Protein AF-A0A2G8JXD6-F1 (afdb_monomer)

Structure (mmCIF, N/CA/C/O backbone):
data_AF-A0A2G8JXD6-F1
#
_entry.id   AF-A0A2G8JXD6-F1
#
loop_
_atom_site.group_PDB
_atom_site.id
_atom_site.type_symbol
_atom_site.label_atom_id
_atom_site.label_alt_id
_atom_site.label_comp_id
_atom_site.label_asym_id
_atom_site.label_entity_id
_atom_site.label_seq_id
_atom_site.pdbx_PDB_ins_code
_atom_site.Cartn_x
_atom_site.Cartn_y
_atom_site.Cartn_z
_atom_site.occupancy
_atom_site.B_iso_or_equiv
_atom_site.auth_seq_id
_atom_site.auth_comp_id
_atom_site.auth_asym_id
_atom_site.aut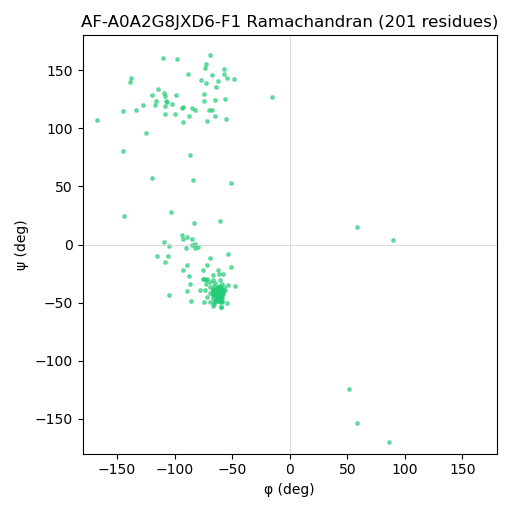h_atom_id
_atom_site.pdbx_PDB_model_num
ATOM 1 N N . MET A 1 1 ? -9.170 43.346 86.498 1.00 44.03 1 MET A N 1
ATOM 2 C CA . MET A 1 1 ? -8.707 42.346 85.508 1.00 44.03 1 MET A CA 1
ATOM 3 C C . MET A 1 1 ? -8.943 40.995 86.162 1.00 44.03 1 MET A C 1
ATOM 5 O O . MET A 1 1 ? -8.363 40.787 87.208 1.00 44.03 1 MET A O 1
ATOM 9 N N . THR A 1 2 ? -9.926 40.179 85.790 1.00 51.56 2 THR A N 1
ATOM 10 C CA . THR A 1 2 ? -9.889 39.286 84.623 1.00 51.56 2 THR A CA 1
ATOM 11 C C . THR A 1 2 ? -11.308 38.743 84.355 1.00 51.56 2 THR A C 1
ATOM 13 O O . THR A 1 2 ? -11.818 37.923 85.107 1.00 51.56 2 THR A O 1
ATOM 16 N N . VAL A 1 3 ? -11.977 39.210 83.296 1.00 47.59 3 VAL A N 1
ATOM 17 C CA . VAL A 1 3 ? -13.281 38.659 82.845 1.00 47.59 3 VAL A CA 1
ATOM 18 C C . VAL A 1 3 ? -13.134 37.891 81.516 1.00 47.59 3 VAL A C 1
ATOM 20 O O . VAL A 1 3 ? -14.098 37.334 81.010 1.00 47.59 3 VAL A O 1
ATOM 23 N N . ASN A 1 4 ? -11.917 37.769 80.972 1.00 54.06 4 ASN A N 1
ATOM 24 C CA . ASN A 1 4 ? -11.715 37.280 79.601 1.00 54.06 4 ASN A CA 1
ATOM 25 C C . ASN A 1 4 ? -11.481 35.759 79.455 1.00 54.06 4 ASN A C 1
ATOM 27 O O . ASN A 1 4 ? -11.784 35.215 78.399 1.00 54.06 4 ASN A O 1
ATOM 31 N N . ASP A 1 5 ? -11.033 35.033 80.488 1.00 57.31 5 ASP A N 1
ATOM 32 C CA . ASP A 1 5 ? -10.554 33.645 80.298 1.00 57.31 5 ASP A CA 1
ATOM 33 C C . ASP A 1 5 ? -11.655 32.601 80.015 1.00 57.31 5 ASP A C 1
ATOM 35 O O . ASP A 1 5 ? -11.445 31.647 79.263 1.00 57.31 5 ASP A O 1
ATOM 39 N N . SER A 1 6 ? -12.852 32.753 80.595 1.00 57.09 6 SER A N 1
ATOM 40 C CA . SER A 1 6 ? -13.935 31.757 80.459 1.00 57.09 6 SER A CA 1
ATOM 41 C C . SER A 1 6 ? -14.656 31.852 79.108 1.00 57.09 6 SER A C 1
ATOM 43 O O . SER A 1 6 ? -14.970 30.839 78.473 1.00 57.09 6 SER A O 1
ATOM 45 N N . THR A 1 7 ? -14.869 33.076 78.623 1.00 58.88 7 THR A N 1
ATOM 46 C CA . THR A 1 7 ? -15.432 33.339 77.295 1.00 58.88 7 THR A CA 1
ATOM 47 C C . THR A 1 7 ? -14.478 32.891 76.192 1.00 58.88 7 THR A C 1
ATOM 49 O O . THR A 1 7 ? -14.923 32.238 75.245 1.00 58.88 7 THR A O 1
ATOM 52 N N . ASP A 1 8 ? -13.173 33.127 76.346 1.00 59.56 8 ASP A N 1
ATOM 53 C CA . ASP A 1 8 ? -12.163 32.735 75.356 1.00 59.56 8 ASP A CA 1
ATOM 54 C C . ASP A 1 8 ? -12.061 31.209 75.204 1.00 59.56 8 ASP A C 1
ATOM 56 O O . ASP A 1 8 ? -12.001 30.693 74.083 1.00 59.56 8 ASP A O 1
ATOM 60 N N . LEU A 1 9 ? -12.162 30.448 76.300 1.00 61.69 9 LEU A N 1
ATOM 61 C CA . LEU A 1 9 ? -12.221 28.979 76.269 1.00 61.69 9 LEU A CA 1
ATOM 62 C C . LEU A 1 9 ? -13.469 28.441 75.546 1.00 61.69 9 LEU A C 1
ATOM 64 O O . LEU A 1 9 ? -13.391 27.444 74.815 1.00 61.69 9 LEU A O 1
ATOM 68 N N . TYR A 1 10 ? -14.620 29.096 75.719 1.00 62.09 10 TYR A N 1
ATOM 69 C CA . TYR A 1 10 ? -15.872 28.709 75.067 1.00 62.09 10 TYR A CA 1
ATOM 70 C C . TYR A 1 10 ? -15.852 29.014 73.560 1.00 62.09 10 TYR A C 1
ATOM 72 O O . TYR A 1 10 ? -16.175 28.142 72.743 1.00 62.09 10 TYR A O 1
ATOM 80 N N . PHE A 1 11 ? -15.376 30.203 73.170 1.00 59.00 11 PHE A N 1
ATOM 81 C CA . PHE A 1 11 ? -15.181 30.572 71.765 1.00 59.00 11 PHE A CA 1
ATOM 82 C C . PHE A 1 11 ? -14.176 29.652 71.063 1.00 59.00 11 PHE A C 1
ATOM 84 O O . PHE A 1 11 ? -14.408 29.245 69.919 1.00 59.00 11 PHE A O 1
ATOM 91 N N . ASN A 1 12 ? -13.107 29.240 71.749 1.00 69.56 12 ASN A N 1
ATOM 92 C CA . ASN A 1 12 ? -12.109 28.325 71.197 1.00 69.56 12 ASN A CA 1
ATOM 93 C C . ASN A 1 12 ? -12.692 26.915 70.958 1.00 69.56 12 ASN A C 1
ATOM 95 O O . ASN A 1 12 ? -12.493 26.328 69.893 1.00 69.56 12 ASN A O 1
ATOM 99 N N . ARG A 1 13 ? -13.525 26.395 71.875 1.00 68.12 13 ARG A N 1
ATOM 100 C CA . ARG A 1 13 ? -14.234 25.111 71.683 1.00 68.12 13 ARG A CA 1
ATOM 101 C C . ARG A 1 13 ? -15.228 25.139 70.522 1.00 68.12 13 ARG A C 1
ATOM 103 O O . ARG A 1 13 ? -15.253 24.193 69.732 1.00 68.12 13 ARG A O 1
ATOM 110 N N . ILE A 1 14 ? -16.017 26.205 70.383 1.00 67.25 14 ILE A N 1
ATOM 111 C CA . ILE A 1 14 ? -16.955 26.359 69.256 1.00 67.25 14 ILE A CA 1
ATOM 112 C C . ILE A 1 14 ? -16.189 26.452 67.932 1.00 67.25 14 ILE A C 1
ATOM 114 O O . ILE A 1 14 ? -16.568 25.811 66.947 1.00 67.25 14 ILE A O 1
ATOM 118 N N . SER A 1 15 ? -15.080 27.191 67.918 1.00 67.88 15 SER A N 1
ATOM 119 C CA . SER A 1 15 ? -14.213 27.339 66.745 1.00 67.88 15 SER A CA 1
ATOM 120 C C . SER A 1 15 ? -13.581 26.004 66.333 1.00 67.88 15 SER A C 1
ATOM 122 O O . SER A 1 15 ? -13.638 25.632 65.161 1.00 67.88 15 SER A O 1
ATOM 124 N N . GLN A 1 16 ? -13.083 25.216 67.293 1.00 71.62 16 GLN A N 1
ATOM 125 C CA . GLN A 1 16 ? -12.566 23.858 67.070 1.00 71.62 16 GLN A CA 1
ATOM 126 C C . GLN A 1 16 ? -13.637 22.900 66.524 1.00 71.62 16 GLN A C 1
ATOM 128 O O . GLN A 1 16 ? -13.363 22.119 65.607 1.00 71.62 16 GLN A O 1
ATOM 133 N N . PHE A 1 17 ? -14.868 22.962 67.043 1.00 66.12 17 PHE A N 1
ATOM 134 C CA . PHE A 1 17 ? -15.985 22.158 66.536 1.00 66.12 17 PHE A CA 1
ATOM 135 C C . PHE A 1 17 ? -16.339 22.515 65.086 1.00 66.12 17 PHE A C 1
ATOM 137 O O . PHE A 1 17 ? -16.509 21.615 64.258 1.00 66.12 17 PHE A O 1
ATOM 144 N N . ARG A 1 18 ? -16.381 23.812 64.751 1.00 71.50 18 ARG A N 1
ATOM 145 C CA . ARG A 1 18 ? -16.626 24.293 63.381 1.00 71.50 18 ARG A CA 1
ATOM 146 C C . ARG A 1 18 ? -15.507 23.886 62.416 1.00 71.50 18 ARG A C 1
ATOM 148 O O . ARG A 1 18 ? -15.804 23.371 61.339 1.00 71.50 18 ARG A O 1
ATOM 155 N N . LEU A 1 19 ? -14.240 24.011 62.823 1.00 72.88 19 LEU A N 1
ATOM 156 C CA . LEU A 1 19 ? -13.072 23.568 62.046 1.00 72.88 19 LEU A CA 1
ATOM 157 C C . LEU A 1 19 ? -13.106 22.061 61.756 1.00 72.88 19 LEU A C 1
ATOM 159 O O . LEU A 1 19 ? -12.913 21.642 60.615 1.00 72.88 19 LEU A O 1
ATOM 163 N N . ARG A 1 20 ? -13.426 21.231 62.758 1.00 78.25 20 ARG A N 1
ATOM 164 C CA . ARG A 1 20 ? -13.582 19.776 62.571 1.00 78.25 20 ARG A CA 1
ATOM 165 C C . ARG A 1 20 ? -14.734 19.432 61.623 1.00 78.25 20 ARG A C 1
ATOM 167 O O . ARG A 1 20 ? -14.598 18.508 60.820 1.00 78.25 20 ARG A O 1
ATOM 174 N N . GLY A 1 21 ? -15.846 20.166 61.696 1.00 75.00 21 GLY A N 1
ATOM 175 C CA . GLY A 1 21 ? -16.962 20.040 60.755 1.00 75.00 21 GLY A CA 1
ATOM 176 C C . GLY A 1 21 ? -16.546 20.362 59.317 1.00 75.00 21 GLY A C 1
ATOM 177 O O . GLY A 1 21 ? -16.813 19.575 58.407 1.00 75.00 21 GLY A O 1
ATOM 178 N N . TYR A 1 22 ? -15.809 21.460 59.129 1.00 71.75 22 TYR A N 1
ATOM 179 C CA . TYR A 1 22 ? -15.293 21.888 57.828 1.00 71.75 22 TYR A CA 1
ATOM 180 C C . TYR A 1 22 ? -14.319 20.865 57.220 1.00 71.75 22 TYR A C 1
ATOM 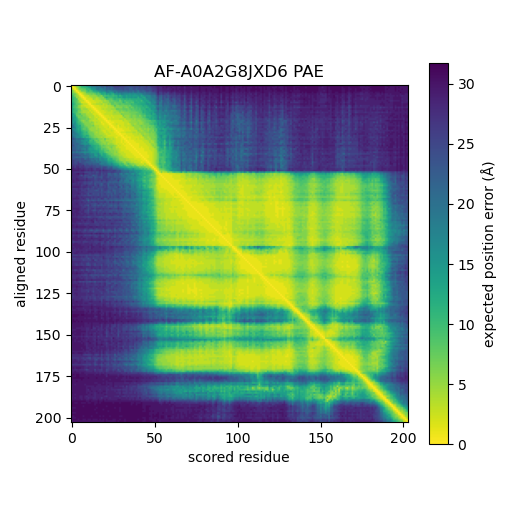182 O O . TYR A 1 22 ? -14.470 20.482 56.062 1.00 71.75 22 TYR A O 1
ATOM 190 N N . ILE A 1 23 ? -13.383 20.325 58.010 1.00 77.31 23 ILE A N 1
ATOM 191 C CA . ILE A 1 23 ? -12.424 19.297 57.559 1.00 77.31 23 ILE A CA 1
ATOM 192 C C . ILE A 1 23 ? -13.132 18.002 57.125 1.00 77.31 23 ILE A C 1
ATOM 194 O O . ILE A 1 23 ? -12.781 17.397 56.111 1.00 77.31 23 ILE A O 1
ATOM 198 N N . LYS A 1 24 ? -14.158 17.561 57.863 1.00 80.38 24 LYS A N 1
ATOM 199 C CA . LYS A 1 24 ? -14.939 16.372 57.480 1.00 80.38 24 LYS A CA 1
ATOM 200 C C . LYS A 1 24 ? -15.716 16.600 56.182 1.00 80.38 24 LYS A C 1
ATOM 202 O O . LYS A 1 24 ? -15.785 15.699 55.342 1.00 80.38 24 LYS A O 1
ATOM 207 N N . ALA A 1 25 ? -16.273 17.797 56.000 1.00 72.19 25 ALA A N 1
ATOM 208 C CA . ALA A 1 25 ? -16.972 18.168 54.776 1.00 72.19 25 ALA A CA 1
ATOM 209 C C . ALA A 1 25 ? -16.019 18.168 53.570 1.00 72.19 25 ALA A C 1
ATOM 211 O O . ALA A 1 25 ? -16.307 17.508 52.571 1.00 72.19 25 ALA A O 1
ATOM 212 N N . THR A 1 26 ? -14.846 18.802 53.672 1.00 73.00 26 THR A N 1
ATOM 213 C CA . THR A 1 26 ? -13.862 18.845 52.575 1.00 73.00 26 THR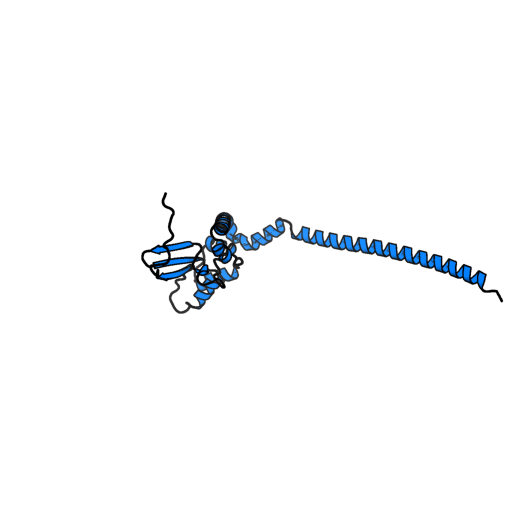 A CA 1
ATOM 214 C C . THR A 1 26 ? -13.338 17.455 52.205 1.00 73.00 26 THR A C 1
ATOM 216 O O . THR A 1 26 ? -13.231 17.138 51.020 1.00 73.00 26 THR A O 1
ATOM 219 N N . GLN A 1 27 ? -13.107 16.567 53.179 1.00 79.38 27 GLN A N 1
ATOM 220 C CA . GLN A 1 27 ? -12.753 15.168 52.905 1.00 79.38 27 GLN A CA 1
ATOM 221 C C . GLN A 1 27 ? -13.866 14.405 52.172 1.00 79.38 27 GLN A C 1
ATOM 223 O O . GLN A 1 27 ? -13.578 13.615 51.267 1.00 79.38 27 GLN A O 1
ATOM 228 N N . LYS A 1 28 ? -15.137 14.634 52.530 1.00 84.12 28 LYS A N 1
ATOM 229 C CA . LYS A 1 28 ? -16.290 14.032 51.844 1.00 84.12 28 LYS A CA 1
ATOM 230 C C . LYS A 1 28 ? -16.373 14.512 50.393 1.00 84.12 28 LYS A C 1
ATOM 232 O O . LYS A 1 28 ? -16.467 13.676 49.496 1.00 84.12 28 LYS A O 1
ATOM 237 N N . TYR A 1 29 ? -16.262 15.821 50.157 1.00 72.88 29 TYR A N 1
ATOM 238 C CA . TYR A 1 29 ? -16.264 16.395 48.807 1.00 72.88 29 TYR A CA 1
ATOM 239 C C . TYR A 1 29 ? -15.080 15.901 47.966 1.00 72.88 29 TYR A C 1
ATOM 241 O O . TYR A 1 29 ? -15.273 15.533 46.810 1.00 72.88 29 TYR A O 1
ATOM 249 N N . ARG A 1 30 ? -13.884 15.759 48.554 1.00 79.06 30 ARG A N 1
ATOM 250 C CA . ARG A 1 30 ? -12.716 15.173 47.873 1.00 79.06 30 ARG A CA 1
ATOM 251 C C . ARG A 1 30 ? -12.962 13.724 47.443 1.00 79.06 30 ARG A C 1
ATOM 253 O O . ARG A 1 30 ? -12.655 13.365 46.312 1.00 79.06 30 ARG A O 1
ATOM 260 N N . LYS A 1 31 ? -13.555 12.890 48.307 1.00 83.50 31 LYS A N 1
ATOM 261 C CA . LYS A 1 31 ? -13.907 11.496 47.966 1.00 83.50 31 LYS A CA 1
ATOM 262 C C . LYS A 1 31 ? -14.948 11.415 46.847 1.00 83.50 31 LYS A C 1
ATOM 264 O O . LYS A 1 31 ? -14.858 10.527 46.004 1.00 83.50 31 LYS A O 1
ATOM 269 N N . ILE A 1 32 ? -15.920 12.326 46.836 1.00 84.06 32 ILE A N 1
ATOM 270 C CA . ILE A 1 32 ? -16.923 12.422 45.766 1.00 84.06 32 ILE A CA 1
ATOM 271 C C . ILE A 1 32 ? -16.254 12.838 44.451 1.00 84.06 32 ILE A C 1
ATOM 273 O O . ILE A 1 32 ? -16.465 12.173 43.443 1.00 84.06 32 ILE A O 1
ATOM 277 N N . GLY A 1 33 ? -15.378 13.847 44.473 1.00 78.50 33 GLY A N 1
ATOM 278 C CA . GLY A 1 33 ? -14.621 14.283 43.296 1.00 78.50 33 GLY A CA 1
ATOM 279 C C . GLY A 1 33 ? -13.774 13.166 42.678 1.00 78.50 33 GLY A C 1
ATOM 280 O O . GLY A 1 33 ? -13.802 12.975 41.467 1.00 78.50 33 GLY A O 1
ATOM 281 N N . VAL A 1 34 ? -13.102 12.353 43.502 1.00 84.56 34 VAL A N 1
ATOM 282 C CA . VAL A 1 34 ? -12.338 11.182 43.025 1.00 84.56 34 VAL A CA 1
ATOM 283 C C . VAL A 1 34 ? -13.249 10.124 42.388 1.00 84.56 34 VAL A C 1
ATOM 285 O O . VAL A 1 34 ? -12.889 9.542 41.366 1.00 84.56 34 VAL A O 1
ATOM 288 N N . LYS A 1 35 ? -14.440 9.879 42.951 1.00 85.75 35 LYS A N 1
ATOM 289 C CA . LYS A 1 35 ? -15.417 8.947 42.359 1.00 85.75 35 LYS A CA 1
ATOM 290 C C . LYS A 1 35 ? -15.940 9.448 41.014 1.00 85.75 35 LYS A C 1
ATOM 292 O O . LYS A 1 35 ? -16.017 8.656 40.083 1.00 85.75 35 LYS A O 1
ATOM 297 N N . ILE A 1 36 ? -16.255 10.739 40.909 1.00 84.38 36 ILE A N 1
ATOM 298 C CA . ILE A 1 36 ? -16.711 11.363 39.659 1.00 84.38 36 ILE A CA 1
ATOM 299 C C . ILE A 1 36 ? -15.619 11.254 38.589 1.00 84.38 36 ILE A C 1
ATOM 301 O O . ILE A 1 36 ? -15.887 10.747 37.506 1.00 84.38 36 ILE A O 1
ATOM 305 N N . ALA A 1 37 ? -14.374 11.611 38.920 1.00 82.44 37 ALA A N 1
ATOM 306 C CA . ALA A 1 37 ? -13.246 11.494 37.997 1.00 82.44 37 ALA A CA 1
ATOM 307 C C . ALA A 1 37 ? -13.038 10.050 37.507 1.00 82.44 37 ALA A C 1
ATOM 309 O O . ALA A 1 37 ? -12.815 9.825 36.319 1.00 82.44 37 ALA A O 1
ATOM 310 N N . LYS A 1 38 ? -13.173 9.061 38.401 1.00 86.75 38 LYS A N 1
ATOM 311 C CA . LYS A 1 38 ? -13.098 7.641 38.033 1.00 86.75 38 LYS A CA 1
ATOM 312 C C . LYS A 1 38 ? -14.206 7.241 37.055 1.00 86.75 38 LYS A C 1
ATOM 314 O O . LYS A 1 38 ? -13.910 6.624 36.039 1.00 86.75 38 LYS A O 1
ATOM 319 N N . VAL A 1 39 ? -15.447 7.649 37.317 1.00 88.00 39 VAL A N 1
ATOM 320 C CA . VAL A 1 39 ? -16.581 7.403 36.410 1.00 88.00 39 VAL A CA 1
ATOM 321 C C . VAL A 1 39 ? -16.356 8.067 35.048 1.00 88.00 39 VAL A C 1
ATOM 323 O O . VAL A 1 39 ? -16.626 7.445 34.026 1.00 88.00 39 VAL A O 1
ATOM 326 N N . GLN A 1 40 ? -15.803 9.283 35.004 1.00 81.25 40 GLN A N 1
ATOM 327 C CA . GLN A 1 40 ? -15.448 9.957 33.750 1.00 81.25 40 GLN A CA 1
ATOM 328 C C . GLN A 1 40 ? -14.447 9.136 32.922 1.00 81.25 40 GLN A C 1
ATOM 330 O O . GLN A 1 40 ? -14.642 8.950 31.722 1.00 81.25 40 GLN A O 1
ATOM 335 N N . VAL A 1 41 ? -13.394 8.621 33.566 1.00 84.06 41 VAL A N 1
ATOM 336 C CA . VAL A 1 41 ? -12.374 7.780 32.919 1.00 84.06 41 VAL A CA 1
ATOM 337 C C . VAL A 1 41 ? -12.974 6.462 32.428 1.00 84.06 41 VAL A C 1
ATOM 339 O O . VAL A 1 41 ? -12.686 6.038 31.310 1.00 84.06 41 VAL A O 1
ATOM 342 N N . ASP A 1 42 ? -13.840 5.831 33.219 1.00 81.19 42 ASP A N 1
ATOM 343 C CA . ASP A 1 42 ? -14.504 4.583 32.833 1.00 81.19 42 ASP A CA 1
ATOM 344 C C . ASP A 1 42 ? -15.467 4.799 31.649 1.00 81.19 42 ASP A C 1
ATOM 346 O O . ASP A 1 42 ? -15.486 3.992 30.722 1.00 81.19 42 ASP A O 1
ATOM 350 N N . ILE A 1 43 ? -16.194 5.924 31.605 1.00 78.88 43 ILE A N 1
ATOM 351 C CA . ILE A 1 43 ? -17.038 6.311 30.460 1.00 78.88 43 ILE A CA 1
ATOM 352 C C . ILE A 1 43 ? -16.199 6.512 29.191 1.00 78.88 43 ILE A C 1
ATOM 354 O O . ILE A 1 43 ? -16.602 6.060 28.119 1.00 78.88 43 ILE A O 1
ATOM 358 N N . LEU A 1 44 ? -15.037 7.165 29.289 1.00 77.06 44 LEU A N 1
ATOM 359 C CA . LEU A 1 44 ? -14.134 7.359 28.147 1.00 77.06 44 LEU A CA 1
ATOM 360 C C . LEU A 1 44 ? -13.592 6.022 27.624 1.00 77.06 44 LEU A C 1
ATOM 362 O O . LEU A 1 44 ? -13.654 5.765 26.424 1.00 77.06 44 LEU A O 1
ATOM 366 N N . ARG A 1 45 ? -13.177 5.122 28.523 1.00 72.75 45 ARG A N 1
ATOM 367 C CA . ARG A 1 45 ? -12.730 3.764 28.165 1.00 72.75 45 ARG A CA 1
ATOM 368 C C . ARG A 1 45 ? -13.835 2.926 27.527 1.00 72.75 45 ARG A C 1
ATOM 370 O O . ARG A 1 45 ? -13.574 2.136 26.623 1.00 72.75 45 ARG A O 1
ATOM 377 N N . LEU A 1 46 ? -15.076 3.071 27.993 1.00 68.81 46 LEU A N 1
ATOM 378 C CA . LEU A 1 46 ? -16.232 2.398 27.397 1.00 68.81 46 LEU A CA 1
ATOM 379 C C . LEU A 1 46 ? -16.560 2.962 26.010 1.00 68.81 46 LEU A C 1
ATOM 381 O O . LEU A 1 46 ? -16.895 2.186 25.117 1.00 68.81 46 LEU A O 1
ATOM 385 N N . LYS A 1 47 ? -16.401 4.275 25.798 1.00 64.44 47 LYS A N 1
ATOM 386 C CA . LYS A 1 47 ? -16.517 4.893 24.469 1.00 64.44 47 LYS A CA 1
ATOM 387 C C . LYS A 1 47 ? -15.456 4.363 23.500 1.00 64.44 47 LYS A C 1
ATOM 389 O O . LYS A 1 47 ? -15.831 3.919 22.418 1.00 64.44 47 LYS A O 1
ATOM 394 N N . GLU A 1 48 ? -14.187 4.292 23.903 1.00 63.00 48 GLU A N 1
ATOM 395 C CA . GLU A 1 48 ? -13.107 3.685 23.098 1.00 63.00 48 GLU A CA 1
ATOM 396 C C . GLU A 1 48 ? -13.367 2.200 22.785 1.00 63.00 48 GLU A C 1
ATOM 398 O O . GLU A 1 48 ? -13.191 1.743 21.652 1.00 63.00 48 GLU A O 1
ATOM 403 N N . LYS A 1 49 ? -13.866 1.429 23.761 1.00 60.12 49 LYS A N 1
ATOM 404 C CA . LYS A 1 49 ? -14.274 0.032 23.531 1.00 60.12 49 LYS A CA 1
ATOM 405 C C . LYS A 1 49 ? -15.466 -0.093 22.582 1.00 60.12 49 LYS A C 1
ATOM 407 O O . LYS A 1 49 ? -15.518 -1.038 21.804 1.00 60.12 49 LYS A O 1
ATOM 412 N N . SER A 1 50 ? -16.419 0.839 22.631 1.00 57.06 50 SER A N 1
ATOM 413 C CA . SER A 1 50 ? -17.590 0.827 21.744 1.00 57.06 50 SER A CA 1
ATOM 414 C C . SER A 1 50 ? -17.250 1.209 20.300 1.00 57.06 50 SER A C 1
ATOM 416 O O . SER A 1 50 ? -17.866 0.681 19.376 1.00 57.06 50 SER A O 1
ATOM 418 N N . GLN A 1 51 ? -16.231 2.054 20.095 1.00 57.59 51 GLN A N 1
ATOM 419 C CA . GLN A 1 51 ? -15.714 2.384 18.763 1.00 57.59 51 GLN A CA 1
ATOM 420 C C . GLN A 1 51 ? -14.867 1.260 18.148 1.00 57.59 51 GLN A C 1
ATOM 422 O O . GLN A 1 51 ? -14.779 1.171 16.933 1.00 57.59 51 GLN A O 1
ATOM 427 N N . SER A 1 52 ? -14.315 0.349 18.953 1.00 65.44 52 SER A N 1
ATOM 428 C CA . SER A 1 52 ? -13.449 -0.747 18.485 1.00 65.44 52 SER A CA 1
ATOM 429 C C . SER A 1 52 ? -14.136 -2.116 18.437 1.00 65.44 52 SER A C 1
ATOM 431 O O . SER A 1 52 ? -13.483 -3.156 18.558 1.00 65.44 52 SER A O 1
ATOM 433 N N . SER A 1 53 ? -15.459 -2.167 18.239 1.00 79.81 53 SER A N 1
ATOM 434 C CA . SER A 1 53 ? -16.077 -3.454 17.905 1.00 79.81 53 SER A CA 1
ATOM 435 C C . SER A 1 53 ? -15.537 -3.933 16.553 1.00 79.81 53 SER A C 1
ATOM 437 O O . SER A 1 53 ? -15.468 -3.156 15.600 1.00 79.81 53 SER A O 1
ATOM 439 N N . TRP A 1 54 ? -15.186 -5.220 16.447 1.00 83.75 54 TRP A N 1
ATOM 440 C CA . TRP A 1 54 ? -14.738 -5.829 15.184 1.00 83.75 54 TRP A CA 1
ATOM 441 C C . TRP A 1 54 ? -15.672 -5.483 14.018 1.00 83.75 54 TRP A C 1
ATOM 443 O O . TRP A 1 54 ? -15.212 -5.233 12.911 1.00 83.75 54 TRP A O 1
ATOM 453 N N . ARG A 1 55 ? -16.979 -5.392 14.290 1.00 85.38 55 ARG A N 1
ATOM 454 C CA . ARG A 1 55 ? -17.995 -5.017 13.308 1.00 85.38 55 ARG A CA 1
ATOM 455 C C . ARG A 1 55 ? -17.772 -3.615 12.736 1.00 85.38 55 ARG A C 1
ATOM 457 O O . ARG A 1 55 ? -17.902 -3.454 11.532 1.00 85.38 55 ARG A O 1
ATOM 464 N N . VAL A 1 56 ? -17.462 -2.617 13.566 1.00 86.62 56 VAL A N 1
ATOM 465 C CA . VAL A 1 56 ? -17.209 -1.237 13.106 1.00 86.62 56 VAL A CA 1
ATOM 466 C C . VAL A 1 56 ? -15.948 -1.196 12.248 1.00 86.62 56 VAL A C 1
ATOM 468 O O . VAL A 1 56 ? -16.022 -0.765 11.102 1.00 86.62 56 VAL A O 1
ATOM 471 N N . ASN A 1 57 ? -14.849 -1.779 12.734 1.00 87.19 57 ASN A N 1
ATOM 472 C CA . ASN A 1 57 ? -13.592 -1.854 11.982 1.00 87.19 57 ASN A CA 1
ATOM 473 C C . ASN A 1 57 ? -13.755 -2.607 10.653 1.00 87.19 57 ASN A C 1
ATOM 475 O O . ASN A 1 57 ? -13.214 -2.197 9.633 1.00 87.19 57 ASN A O 1
ATOM 479 N N . PHE A 1 58 ? -14.518 -3.705 10.649 1.00 88.12 58 PHE A N 1
ATOM 480 C CA . PHE A 1 58 ? -14.806 -4.456 9.432 1.00 88.12 58 PHE A CA 1
ATOM 481 C C . PHE A 1 58 ? -15.663 -3.648 8.458 1.00 88.12 58 PHE A C 1
ATOM 483 O O . PHE A 1 58 ? -15.373 -3.662 7.271 1.00 88.12 58 PHE A O 1
ATOM 490 N N . MET A 1 59 ? -16.693 -2.937 8.926 1.00 91.88 59 MET A N 1
ATOM 491 C CA . MET A 1 59 ? -17.526 -2.100 8.055 1.00 91.88 59 MET A CA 1
ATOM 492 C C . MET A 1 59 ? -16.725 -0.947 7.444 1.00 91.88 59 MET A C 1
ATOM 494 O O . MET A 1 59 ? -16.885 -0.673 6.259 1.00 91.88 59 MET A O 1
ATOM 498 N N . GLU A 1 60 ? -15.848 -0.301 8.214 1.00 91.06 60 GLU A N 1
ATOM 499 C CA . GLU A 1 60 ? -14.959 0.749 7.703 1.00 91.06 60 GLU A CA 1
ATOM 500 C C . GLU A 1 60 ? -13.959 0.196 6.688 1.00 91.06 60 GLU A C 1
ATOM 502 O O . GLU A 1 60 ? -13.842 0.735 5.588 1.00 91.06 60 GLU A O 1
ATOM 507 N N . TRP A 1 61 ? -13.308 -0.923 7.015 1.00 90.00 61 TRP A N 1
ATOM 508 C CA . TRP A 1 61 ? -12.396 -1.603 6.100 1.00 90.00 61 TRP A CA 1
ATOM 509 C C . TRP A 1 61 ? -13.105 -2.075 4.829 1.00 90.00 61 TRP A C 1
ATOM 511 O O . TRP A 1 61 ? -12.588 -1.884 3.737 1.00 90.00 61 TRP A O 1
ATOM 521 N N . PHE A 1 62 ? -14.298 -2.660 4.939 1.00 92.31 62 PHE A N 1
ATOM 522 C CA . PHE A 1 62 ? -15.065 -3.144 3.794 1.00 92.31 62 PHE A CA 1
ATOM 523 C C . PHE A 1 62 ? -15.594 -1.990 2.938 1.00 92.31 62 PHE A C 1
ATOM 525 O O . PHE A 1 62 ? -15.666 -2.120 1.723 1.00 92.31 62 PHE A O 1
ATOM 532 N N . ARG A 1 63 ? -15.919 -0.837 3.534 1.00 91.81 63 ARG A N 1
ATOM 533 C CA . ARG A 1 63 ? -16.286 0.363 2.770 1.00 91.81 63 ARG A CA 1
ATOM 534 C C . ARG A 1 63 ? -15.133 0.853 1.891 1.00 91.81 63 ARG A C 1
ATOM 536 O O . ARG A 1 63 ? -15.385 1.329 0.794 1.00 91.81 63 ARG A O 1
ATOM 543 N N . ASP A 1 64 ? -13.902 0.749 2.378 1.00 91.06 64 ASP A N 1
ATOM 544 C CA . ASP A 1 64 ? -12.700 1.217 1.682 1.00 91.06 64 ASP A CA 1
ATOM 545 C C . ASP A 1 64 ? -12.128 0.168 0.706 1.00 91.06 64 ASP A C 1
ATOM 547 O O . ASP A 1 64 ? -11.882 0.444 -0.464 1.00 91.06 64 ASP A O 1
ATOM 551 N N . MET A 1 65 ? -11.971 -1.074 1.164 1.00 92.12 65 MET A N 1
ATOM 552 C CA . MET A 1 65 ? -11.295 -2.155 0.438 1.00 92.12 65 MET A CA 1
ATOM 553 C C . MET A 1 65 ? -12.254 -3.188 -0.166 1.00 92.12 65 MET A C 1
ATOM 555 O O . MET A 1 65 ? -11.805 -4.135 -0.813 1.00 92.12 65 MET A O 1
ATOM 559 N N . GLY A 1 66 ? -13.567 -3.047 0.035 1.00 91.69 66 GLY A N 1
ATOM 560 C CA . GLY A 1 66 ? -14.567 -4.049 -0.355 1.00 91.69 66 GLY A CA 1
ATOM 561 C C . GLY A 1 66 ? -14.598 -4.347 -1.850 1.00 91.69 66 GLY A C 1
ATOM 562 O O . GLY A 1 66 ? -14.824 -5.494 -2.230 1.00 91.69 66 GLY A O 1
ATOM 563 N N . GLN A 1 67 ? -14.274 -3.367 -2.698 1.00 92.31 67 GLN A N 1
ATOM 564 C CA . GLN A 1 67 ? -14.142 -3.585 -4.144 1.00 92.31 67 GLN A CA 1
ATOM 565 C C . GLN A 1 67 ? -13.041 -4.596 -4.503 1.00 92.31 67 GLN A C 1
ATOM 567 O O . GLN A 1 67 ? -13.130 -5.275 -5.520 1.00 92.31 67 GLN A O 1
ATOM 572 N N . TYR A 1 68 ? -12.035 -4.763 -3.639 1.00 95.12 68 TYR A N 1
ATOM 573 C CA . TYR A 1 68 ? -10.930 -5.697 -3.834 1.00 95.12 68 TYR A CA 1
ATOM 574 C C . TYR A 1 68 ? -11.181 -7.066 -3.203 1.00 95.12 68 TYR A C 1
ATOM 576 O O . TYR A 1 68 ? -10.275 -7.895 -3.209 1.00 95.12 68 TYR A O 1
ATOM 584 N N . ILE A 1 69 ? -12.362 -7.347 -2.639 1.00 93.38 69 ILE A N 1
ATOM 585 C CA . ILE A 1 69 ? -12.576 -8.528 -1.783 1.00 93.38 69 ILE A CA 1
ATOM 586 C C . ILE A 1 69 ? -12.154 -9.859 -2.429 1.00 93.38 69 ILE A C 1
ATOM 588 O O . ILE A 1 69 ? -11.622 -10.733 -1.744 1.00 93.38 69 ILE A O 1
ATOM 592 N N . HIS A 1 70 ? -12.322 -9.994 -3.747 1.00 93.75 70 HIS A N 1
ATOM 593 C CA . HIS A 1 70 ? -11.969 -11.203 -4.495 1.00 93.75 70 HIS A CA 1
ATOM 594 C C . HIS A 1 70 ? -10.456 -11.388 -4.695 1.00 93.75 70 HIS A C 1
ATOM 596 O O . HIS A 1 70 ? -9.981 -12.522 -4.749 1.00 93.75 70 HIS A O 1
ATOM 602 N N . VAL A 1 71 ? -9.691 -10.295 -4.756 1.00 95.81 71 VAL A N 1
ATOM 603 C CA . VAL A 1 71 ? -8.241 -10.303 -5.031 1.00 95.81 71 VAL A CA 1
ATOM 604 C C . VAL A 1 71 ? -7.398 -9.957 -3.801 1.00 95.81 71 VAL A C 1
ATOM 606 O O . VAL A 1 71 ? -6.206 -10.253 -3.751 1.00 95.81 71 VAL A O 1
ATOM 609 N N . TYR A 1 72 ? -8.007 -9.399 -2.755 1.00 94.81 72 TYR A N 1
ATOM 610 C CA . TYR A 1 72 ? -7.301 -8.916 -1.572 1.00 94.81 72 TYR A CA 1
ATOM 611 C C . TYR A 1 72 ? -6.531 -10.027 -0.864 1.00 94.81 72 TYR A C 1
ATOM 613 O O . TYR A 1 72 ? -5.364 -9.862 -0.522 1.00 94.81 72 TYR A O 1
ATOM 621 N N . VAL A 1 73 ? -7.164 -11.185 -0.655 1.00 94.25 73 VAL A N 1
ATOM 622 C CA . VAL A 1 73 ? -6.549 -12.312 0.058 1.00 94.25 73 VAL A CA 1
ATOM 623 C C . VAL A 1 73 ? -5.272 -12.812 -0.634 1.00 94.25 73 VAL A C 1
ATOM 625 O O . VAL A 1 73 ? -4.245 -12.891 0.050 1.00 94.25 73 VAL A O 1
ATOM 628 N N . PRO A 1 74 ? -5.271 -13.162 -1.937 1.00 95.94 74 PRO A N 1
ATOM 629 C CA . PRO A 1 74 ? -4.047 -13.603 -2.601 1.00 95.94 74 PRO A CA 1
ATOM 630 C C . PRO A 1 74 ? -2.964 -12.515 -2.633 1.00 95.94 74 PRO A C 1
ATOM 632 O O . PRO A 1 74 ? -1.816 -12.817 -2.302 1.00 95.94 74 PRO A O 1
ATOM 635 N N . ILE A 1 75 ? -3.310 -11.255 -2.921 1.00 95.12 75 ILE A N 1
ATOM 636 C CA . ILE A 1 75 ? -2.336 -10.150 -2.966 1.00 95.12 75 ILE A CA 1
ATOM 637 C C . ILE A 1 75 ? -1.743 -9.867 -1.578 1.00 95.12 75 ILE A C 1
ATOM 639 O O . ILE A 1 75 ? -0.528 -9.736 -1.423 1.00 95.12 75 ILE A O 1
ATOM 643 N N . ARG A 1 76 ? -2.567 -9.857 -0.526 1.00 94.12 76 ARG A N 1
ATOM 644 C CA . ARG A 1 76 ? -2.094 -9.680 0.853 1.00 94.12 76 ARG A CA 1
ATOM 645 C C . ARG A 1 76 ? -1.172 -10.817 1.281 1.00 94.12 76 ARG A C 1
ATOM 647 O O . ARG A 1 76 ? -0.161 -10.565 1.932 1.00 94.12 76 ARG A O 1
ATOM 654 N N . ARG A 1 77 ? -1.485 -12.064 0.913 1.00 95.00 77 ARG A N 1
ATOM 655 C CA . ARG A 1 77 ? -0.610 -13.220 1.177 1.00 95.00 77 ARG A CA 1
ATOM 656 C C . ARG A 1 77 ? 0.727 -13.097 0.455 1.00 95.00 77 ARG A C 1
ATOM 658 O O . ARG A 1 77 ? 1.746 -13.435 1.050 1.00 95.00 77 ARG A O 1
ATOM 665 N N . LEU A 1 78 ? 0.728 -12.622 -0.789 1.00 93.31 78 LEU A N 1
ATOM 666 C CA . LEU A 1 78 ? 1.949 -12.385 -1.552 1.00 93.31 78 LEU A CA 1
ATOM 667 C C . LEU A 1 78 ? 2.849 -11.370 -0.836 1.00 93.31 78 LEU A C 1
ATOM 669 O O . LEU A 1 78 ? 3.988 -11.697 -0.503 1.00 93.31 78 LEU A O 1
ATOM 673 N N . TRP A 1 79 ? 2.320 -10.194 -0.494 1.00 92.88 79 TRP A N 1
ATOM 674 C CA . TRP A 1 79 ? 3.078 -9.169 0.229 1.00 92.88 79 TRP A CA 1
ATOM 675 C C . TRP A 1 79 ? 3.546 -9.631 1.613 1.00 92.88 79 TRP A C 1
ATOM 677 O O . TRP A 1 79 ? 4.694 -9.390 1.979 1.00 92.88 79 TRP A O 1
ATOM 687 N N . ASN A 1 80 ? 2.721 -10.387 2.345 1.00 93.75 80 ASN A N 1
ATOM 688 C CA . ASN A 1 80 ? 3.115 -10.984 3.625 1.00 93.75 80 ASN A CA 1
ATOM 689 C C . ASN A 1 80 ? 4.277 -11.989 3.499 1.00 93.75 80 ASN A C 1
ATOM 691 O O . ASN A 1 80 ? 4.942 -12.258 4.494 1.00 93.75 80 ASN A O 1
ATOM 695 N N . ARG A 1 81 ? 4.520 -12.568 2.315 1.00 93.19 81 ARG A N 1
ATOM 696 C CA . ARG A 1 81 ? 5.675 -13.447 2.054 1.00 93.19 81 ARG A CA 1
ATOM 697 C C . ARG A 1 81 ? 6.894 -12.663 1.579 1.00 93.19 81 ARG A C 1
ATOM 699 O O . ARG A 1 81 ? 8.012 -12.980 1.976 1.00 93.19 81 ARG A O 1
ATOM 706 N N . ILE A 1 82 ? 6.675 -11.665 0.727 1.00 90.62 82 ILE A N 1
ATOM 707 C CA . ILE A 1 82 ? 7.739 -10.854 0.132 1.00 90.62 82 ILE A CA 1
ATOM 708 C C . ILE A 1 82 ? 8.394 -9.960 1.191 1.00 90.62 82 ILE A C 1
ATOM 710 O O . ILE A 1 82 ? 9.616 -9.977 1.319 1.00 90.62 82 ILE A O 1
ATOM 714 N N . LEU A 1 83 ? 7.605 -9.225 1.982 1.00 90.94 83 LEU A N 1
ATOM 715 C CA . LEU A 1 83 ? 8.132 -8.208 2.899 1.00 90.94 83 LEU A CA 1
ATOM 716 C C . LEU A 1 83 ? 9.118 -8.770 3.936 1.00 90.94 83 LEU A C 1
ATOM 718 O O . LEU A 1 83 ? 10.209 -8.210 4.032 1.00 90.94 83 LEU A O 1
ATOM 722 N N . PRO A 1 84 ? 8.833 -9.8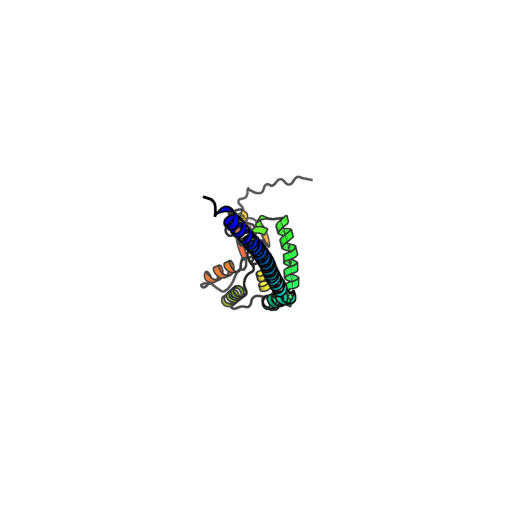78 4.653 1.00 92.00 84 PRO A N 1
ATOM 723 C CA . PRO A 1 84 ? 9.795 -10.433 5.606 1.00 92.00 84 PRO A CA 1
ATOM 724 C C . PRO A 1 84 ? 11.077 -10.934 4.930 1.00 92.00 84 PRO A C 1
ATOM 726 O O . PRO A 1 84 ? 12.170 -10.708 5.439 1.00 92.00 84 PRO A O 1
ATOM 729 N N . CYS A 1 85 ? 10.954 -11.559 3.753 1.00 90.50 85 CYS A N 1
ATOM 730 C CA . CYS A 1 85 ? 12.100 -12.050 2.986 1.00 90.50 85 CYS A CA 1
ATOM 731 C C . CYS A 1 85 ? 13.024 -10.899 2.558 1.00 90.50 85 CYS A C 1
ATOM 733 O O . CYS A 1 85 ? 14.244 -10.996 2.683 1.00 90.50 85 CYS A O 1
ATOM 735 N N . ILE A 1 86 ? 12.448 -9.788 2.087 1.00 89.25 86 ILE A N 1
ATOM 736 C CA . ILE A 1 86 ? 13.214 -8.591 1.719 1.00 89.25 86 ILE A CA 1
ATOM 737 C C . ILE A 1 86 ? 13.804 -7.932 2.961 1.00 89.25 86 ILE A C 1
ATOM 739 O O . ILE A 1 86 ? 14.965 -7.545 2.932 1.00 89.25 86 ILE A O 1
ATOM 743 N N . GLN A 1 87 ? 13.054 -7.837 4.057 1.00 90.56 87 GLN A N 1
ATOM 744 C CA . GLN A 1 87 ? 13.553 -7.264 5.305 1.00 90.56 87 GLN A CA 1
ATOM 745 C C . GLN A 1 87 ? 14.797 -8.001 5.821 1.00 90.56 87 GLN A C 1
ATOM 747 O O . GLN A 1 87 ? 15.724 -7.354 6.303 1.00 90.56 87 GLN A O 1
ATOM 752 N N . GLU A 1 88 ? 14.827 -9.329 5.700 1.00 91.44 88 GLU A N 1
ATOM 753 C CA . GLU A 1 88 ? 15.964 -10.161 6.099 1.00 91.44 88 GLU A CA 1
ATOM 754 C C . GLU A 1 88 ? 17.143 -10.048 5.120 1.00 91.44 88 GLU A C 1
ATOM 756 O O . GLU A 1 88 ? 18.279 -9.830 5.538 1.00 91.44 88 GLU A O 1
ATOM 761 N N . LYS A 1 89 ? 16.888 -10.182 3.811 1.00 88.44 89 LYS A N 1
ATOM 762 C CA . LYS A 1 89 ? 17.950 -10.291 2.795 1.00 88.44 89 LYS A CA 1
ATOM 763 C C . LYS A 1 89 ? 18.471 -8.952 2.286 1.00 88.44 89 LYS A C 1
ATOM 765 O O . LYS A 1 89 ? 19.639 -8.849 1.923 1.00 88.44 89 LYS A O 1
ATOM 770 N N . SER A 1 90 ? 17.607 -7.946 2.204 1.00 85.62 90 SER A N 1
ATOM 771 C CA . SER A 1 90 ? 17.936 -6.613 1.698 1.00 85.62 90 SER A CA 1
ATOM 772 C C . SER A 1 90 ? 17.173 -5.521 2.461 1.00 85.62 90 SER A C 1
ATOM 774 O O . SER A 1 90 ? 16.174 -4.972 1.978 1.00 85.62 90 SER A O 1
ATOM 776 N N . PRO A 1 91 ? 17.667 -5.139 3.655 1.00 86.75 91 PRO A N 1
ATOM 777 C CA . PRO A 1 91 ? 17.078 -4.061 4.448 1.00 86.75 91 PRO A CA 1
ATOM 778 C C . PRO A 1 91 ? 17.019 -2.718 3.708 1.00 86.75 91 PRO A C 1
ATOM 780 O O . PRO A 1 91 ? 16.174 -1.881 4.021 1.00 86.75 91 PRO A O 1
ATOM 783 N N . VAL A 1 92 ? 17.910 -2.503 2.733 1.00 82.88 92 VAL A N 1
ATOM 784 C CA . VAL A 1 92 ? 17.953 -1.290 1.903 1.00 82.88 92 VAL A CA 1
ATOM 785 C C . VAL A 1 92 ? 16.710 -1.207 1.019 1.00 82.88 92 VAL A C 1
ATOM 787 O O . VAL A 1 92 ? 15.973 -0.228 1.108 1.00 82.88 92 VAL A O 1
ATOM 790 N N . IL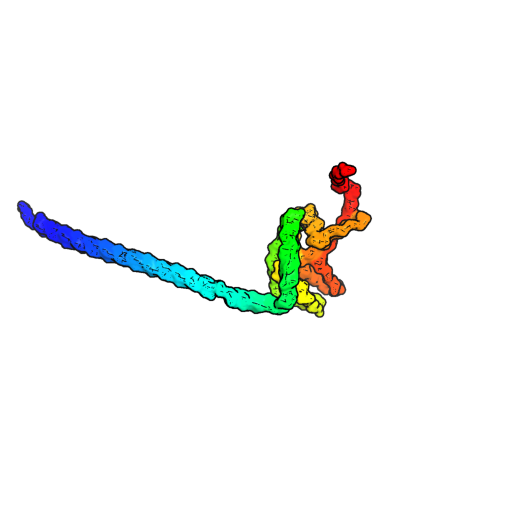E A 1 93 ? 16.404 -2.267 0.260 1.00 84.19 93 ILE A N 1
ATOM 791 C CA . ILE A 1 93 ? 15.181 -2.335 -0.557 1.00 84.19 93 ILE A CA 1
ATOM 792 C C . ILE A 1 93 ? 13.950 -2.258 0.345 1.00 84.19 93 ILE A C 1
ATOM 794 O O . ILE A 1 93 ? 13.008 -1.533 0.036 1.00 84.19 93 ILE A O 1
ATOM 798 N N . TYR A 1 94 ? 13.964 -2.933 1.497 1.00 88.06 94 TYR A N 1
ATOM 799 C CA . TYR A 1 94 ? 12.832 -2.895 2.422 1.00 88.06 94 TYR A CA 1
ATOM 800 C C . TYR A 1 94 ? 12.456 -1.467 2.843 1.00 88.06 94 TYR A C 1
ATOM 802 O O . TYR A 1 94 ? 11.273 -1.148 2.918 1.00 88.06 94 TYR A O 1
ATOM 810 N N . ARG A 1 95 ? 13.441 -0.585 3.070 1.00 85.69 95 ARG A N 1
ATOM 811 C CA . ARG A 1 95 ? 13.190 0.828 3.408 1.00 85.69 95 ARG A CA 1
ATOM 812 C C . ARG A 1 95 ? 12.51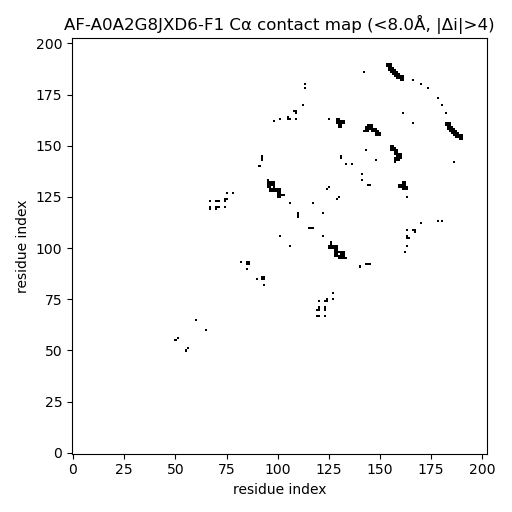1 1.594 2.273 1.00 85.69 95 ARG A C 1
ATOM 814 O O . ARG A 1 95 ? 11.683 2.449 2.557 1.00 85.69 95 ARG A O 1
ATOM 821 N N . THR A 1 96 ? 12.808 1.261 1.016 1.00 84.69 96 THR A N 1
ATOM 822 C CA . THR A 1 96 ? 12.166 1.904 -0.146 1.00 84.69 96 THR A CA 1
ATOM 823 C C . THR A 1 96 ? 10.675 1.577 -0.259 1.00 84.69 96 THR A C 1
ATOM 825 O O . THR A 1 96 ? 9.922 2.391 -0.778 1.00 84.69 96 THR A O 1
ATOM 828 N N . LEU A 1 97 ? 10.230 0.428 0.263 1.00 86.44 97 LEU A N 1
ATOM 829 C CA . LEU A 1 97 ? 8.841 -0.055 0.172 1.00 86.44 97 LEU A CA 1
ATOM 830 C C . LEU A 1 97 ? 7.909 0.508 1.260 1.00 86.44 97 LEU A C 1
ATOM 832 O O . LEU A 1 97 ? 6.732 0.155 1.306 1.00 86.44 97 LEU A O 1
ATOM 836 N N . GLN A 1 98 ? 8.416 1.350 2.168 1.00 69.31 98 GLN A N 1
ATOM 837 C CA . GLN A 1 98 ? 7.665 1.856 3.329 1.00 69.31 98 GLN A CA 1
ATOM 838 C C . GLN A 1 98 ? 6.779 3.071 3.017 1.00 69.31 98 GLN A C 1
ATOM 840 O O . GLN A 1 98 ? 6.366 3.788 3.929 1.00 69.31 98 GLN A O 1
ATOM 845 N N . ALA A 1 99 ? 6.475 3.311 1.742 1.00 69.19 99 ALA A N 1
ATOM 846 C CA . ALA A 1 99 ? 5.528 4.343 1.361 1.00 69.19 99 ALA A CA 1
ATOM 847 C C . ALA A 1 99 ? 4.136 4.023 1.938 1.00 69.19 99 ALA A C 1
ATOM 849 O O . ALA A 1 99 ? 3.725 2.854 1.945 1.00 69.19 99 ALA A O 1
ATOM 850 N N . PRO A 1 100 ? 3.393 5.034 2.422 1.00 76.88 100 PRO A N 1
ATOM 851 C CA . PRO A 1 100 ? 2.015 4.823 2.832 1.00 76.88 100 PRO A CA 1
ATOM 852 C C . PRO A 1 100 ? 1.209 4.250 1.655 1.00 76.88 100 PRO A C 1
ATOM 854 O O . PRO A 1 100 ? 1.496 4.593 0.503 1.00 76.88 100 PRO A O 1
ATOM 857 N N . PRO A 1 101 ? 0.210 3.387 1.921 1.00 85.31 101 PRO A N 1
ATOM 858 C CA . PRO A 1 101 ? -0.710 2.924 0.894 1.00 85.31 101 PRO A CA 1
ATOM 859 C C . PRO A 1 101 ? -1.265 4.079 0.068 1.00 85.31 101 PRO A C 1
ATOM 861 O O . PRO A 1 101 ? -1.567 5.140 0.615 1.00 85.31 101 PRO A O 1
ATOM 864 N N . THR A 1 102 ? -1.431 3.858 -1.234 1.00 91.00 102 THR A N 1
ATOM 865 C CA . THR A 1 102 ? -2.060 4.871 -2.085 1.00 91.00 102 THR A CA 1
ATOM 866 C C . THR A 1 102 ? -3.549 5.018 -1.752 1.00 91.00 102 THR A C 1
ATOM 868 O O . THR A 1 102 ? -4.144 4.135 -1.123 1.00 91.00 102 THR A O 1
ATOM 871 N N . THR A 1 103 ? -4.160 6.119 -2.188 1.00 92.25 103 THR A N 1
ATOM 872 C CA . THR A 1 103 ? -5.603 6.352 -2.051 1.00 92.25 103 THR A CA 1
ATOM 873 C C . THR A 1 103 ? -6.345 5.995 -3.343 1.00 92.25 103 THR A C 1
ATOM 875 O O . THR A 1 103 ? -5.745 5.929 -4.418 1.00 92.25 103 THR A O 1
ATOM 878 N N . GLU A 1 104 ? -7.659 5.758 -3.262 1.00 92.75 104 GLU A N 1
ATOM 879 C CA . GLU A 1 104 ? -8.473 5.513 -4.466 1.00 92.75 104 GLU A CA 1
ATOM 880 C C . GLU A 1 104 ? -8.445 6.692 -5.429 1.00 92.75 104 GLU A C 1
ATOM 882 O O . GLU A 1 104 ? -8.436 6.501 -6.639 1.00 92.75 104 GLU A O 1
ATOM 887 N N . GLU A 1 105 ? -8.413 7.913 -4.901 1.00 93.50 105 GLU A N 1
ATOM 888 C CA . GLU A 1 105 ? -8.423 9.135 -5.696 1.00 93.50 105 GLU A CA 1
ATOM 889 C C . GLU A 1 105 ? -7.186 9.219 -6.590 1.00 93.50 105 GLU A C 1
ATOM 891 O O . GLU A 1 105 ? -7.301 9.579 -7.759 1.00 93.50 105 GLU A O 1
ATOM 896 N N . MET A 1 106 ? -6.017 8.826 -6.074 1.00 92.00 106 MET A N 1
ATOM 897 C CA . MET A 1 106 ? -4.796 8.763 -6.876 1.00 92.00 106 MET A CA 1
ATOM 898 C C . MET A 1 106 ? -4.870 7.689 -7.961 1.00 92.00 106 MET A C 1
ATOM 900 O O . MET A 1 106 ? -4.481 7.956 -9.094 1.00 92.00 106 MET A O 1
ATOM 904 N N . LEU A 1 107 ? -5.380 6.495 -7.646 1.00 93.69 107 LEU A N 1
ATOM 905 C CA . LEU A 1 107 ? -5.537 5.428 -8.642 1.00 93.69 107 LEU A CA 1
ATOM 906 C C . LEU A 1 107 ? -6.530 5.821 -9.743 1.00 93.69 107 LEU A C 1
ATOM 908 O O . LEU A 1 107 ? -6.264 5.587 -10.918 1.00 93.69 107 LEU A O 1
ATOM 912 N N . ASN A 1 108 ? -7.631 6.474 -9.370 1.00 94.19 108 ASN A N 1
ATOM 913 C CA . ASN A 1 108 ? -8.616 7.001 -10.313 1.00 94.19 108 ASN A CA 1
ATOM 914 C C . ASN A 1 108 ? -8.020 8.098 -11.202 1.00 94.19 108 ASN A C 1
ATOM 916 O O . ASN A 1 108 ? -8.326 8.157 -12.389 1.00 94.19 108 ASN A O 1
ATOM 920 N N . GLU A 1 109 ? -7.162 8.961 -10.654 1.00 93.25 109 GLU A N 1
ATOM 921 C CA . GLU A 1 109 ? -6.461 9.966 -11.453 1.00 93.25 109 GLU A CA 1
ATOM 922 C C . GLU A 1 109 ? -5.478 9.312 -12.432 1.00 93.25 109 GLU A C 1
ATOM 924 O O . GLU A 1 109 ? -5.440 9.711 -13.593 1.00 93.25 109 GLU A O 1
ATOM 929 N N . ILE A 1 110 ? -4.744 8.273 -12.016 1.00 90.38 110 ILE A N 1
ATOM 930 C CA . ILE A 1 110 ? -3.865 7.510 -12.917 1.00 90.38 110 ILE A CA 1
ATOM 931 C C . ILE A 1 110 ? -4.675 6.918 -14.077 1.00 90.38 110 ILE A C 1
ATOM 933 O O . ILE A 1 110 ? -4.318 7.128 -15.231 1.00 90.38 110 ILE A O 1
ATOM 937 N N . GLU A 1 111 ? -5.792 6.242 -13.804 1.00 91.56 111 GLU A N 1
ATOM 938 C CA . GLU A 1 111 ? -6.682 5.703 -14.847 1.00 91.56 111 GLU A CA 1
ATOM 939 C C . GLU A 1 111 ? -7.228 6.786 -15.773 1.00 91.56 111 GLU A C 1
ATOM 941 O O . GLU A 1 111 ? -7.235 6.628 -16.993 1.00 91.56 111 GLU A O 1
ATOM 946 N N . ARG A 1 112 ? -7.652 7.920 -15.206 1.00 91.12 112 ARG A N 1
ATOM 947 C CA . ARG A 1 112 ? -8.160 9.052 -15.983 1.00 91.12 112 ARG A CA 1
ATOM 948 C C . ARG A 1 112 ? -7.109 9.569 -16.965 1.00 91.12 112 ARG A C 1
ATOM 950 O O . ARG A 1 112 ? -7.457 9.944 -18.081 1.00 91.12 112 ARG A O 1
ATOM 957 N N . ARG A 1 113 ? -5.842 9.604 -16.549 1.00 85.88 113 ARG A N 1
ATOM 958 C CA . ARG A 1 113 ? -4.702 10.018 -17.380 1.00 85.88 113 ARG A CA 1
ATOM 959 C C . ARG A 1 113 ? -4.325 8.967 -18.420 1.00 85.88 113 ARG A C 1
ATOM 961 O O . ARG A 1 113 ? -4.025 9.329 -19.550 1.00 85.88 113 ARG A O 1
ATOM 968 N N . LEU A 1 114 ? -4.385 7.690 -18.053 1.00 84.75 114 LEU A N 1
ATOM 969 C CA . LEU A 1 114 ? -4.132 6.560 -18.950 1.00 84.75 114 LEU A CA 1
ATOM 970 C C . LEU A 1 114 ? -5.247 6.337 -19.969 1.00 84.75 114 LEU A C 1
ATOM 972 O O . LEU A 1 114 ? -5.031 5.643 -20.958 1.00 84.75 114 LEU A O 1
ATOM 976 N N . THR A 1 115 ? -6.435 6.894 -19.726 1.00 85.06 115 THR A N 1
ATOM 977 C CA . THR A 1 115 ? -7.669 6.636 -20.486 1.00 85.06 115 THR A CA 1
ATOM 978 C C . THR A 1 115 ? 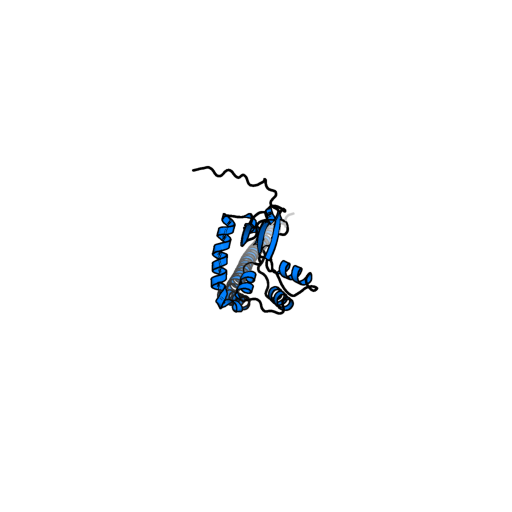-8.103 5.164 -20.498 1.00 85.06 115 THR A C 1
ATOM 980 O O . THR A 1 115 ? -8.985 4.789 -21.262 1.00 85.06 115 THR A O 1
ATOM 983 N N . GLU A 1 116 ? -7.534 4.349 -19.608 1.00 87.38 116 GLU A N 1
ATOM 984 C CA . GLU A 1 116 ? -7.746 2.905 -19.495 1.00 87.38 116 GLU A CA 1
ATOM 985 C C . GLU A 1 116 ? -7.864 2.512 -18.011 1.00 87.38 116 GLU A C 1
ATOM 987 O O . GLU A 1 116 ? -7.158 3.079 -17.167 1.00 87.38 116 GLU A O 1
ATOM 992 N N . PRO A 1 117 ? -8.736 1.549 -17.663 1.00 89.44 117 PRO A N 1
ATOM 993 C CA . PRO A 1 117 ? -8.866 1.066 -16.296 1.00 89.44 117 PRO A CA 1
ATOM 994 C C . PRO A 1 117 ? -7.661 0.207 -15.891 1.00 89.44 117 PRO A C 1
ATOM 996 O O . PRO A 1 117 ? -7.194 -0.653 -16.642 1.00 89.44 117 PRO A O 1
ATOM 999 N N . LEU A 1 118 ? -7.192 0.383 -14.658 1.00 91.44 118 LEU A N 1
ATOM 1000 C CA . LEU A 1 118 ? -6.158 -0.456 -14.074 1.00 91.44 118 LEU A CA 1
ATOM 1001 C C . LEU A 1 118 ? -6.773 -1.794 -13.634 1.00 91.44 118 LEU A C 1
ATOM 1003 O O . LEU A 1 118 ? -7.864 -1.819 -13.054 1.00 91.44 118 LEU A O 1
ATOM 1007 N N . PRO A 1 119 ? -6.059 -2.919 -13.814 1.00 94.00 119 PRO A N 1
ATOM 1008 C CA . PRO A 1 119 ? -6.484 -4.200 -13.265 1.00 94.00 119 PRO A CA 1
ATOM 1009 C C . PRO A 1 119 ? -6.724 -4.128 -11.752 1.00 94.00 119 PRO A C 1
ATOM 1011 O O . PRO A 1 119 ? -5.982 -3.475 -11.009 1.00 94.00 119 PRO A O 1
ATOM 1014 N N . LEU A 1 120 ? -7.737 -4.849 -11.270 1.00 94.25 120 LEU A N 1
ATOM 1015 C CA . LEU A 1 120 ? -8.148 -4.814 -9.864 1.00 94.25 120 LEU A CA 1
ATOM 1016 C C . LEU A 1 120 ? -7.029 -5.298 -8.926 1.00 94.25 120 LEU A C 1
ATOM 1018 O O . LEU A 1 120 ? -6.851 -4.775 -7.826 1.00 94.25 120 LEU A O 1
ATOM 1022 N N . GLU A 1 121 ? -6.247 -6.278 -9.371 1.00 94.69 121 GLU A N 1
ATOM 1023 C CA . GLU A 1 121 ? -5.072 -6.809 -8.683 1.00 94.69 121 GLU A CA 1
ATOM 1024 C C . GLU A 1 121 ? -3.985 -5.745 -8.532 1.00 94.69 121 GLU A C 1
ATOM 1026 O O . GLU A 1 121 ? -3.371 -5.635 -7.468 1.00 94.69 121 GLU A O 1
ATOM 1031 N N . PHE A 1 122 ? -3.773 -4.946 -9.582 1.00 92.00 122 PHE A N 1
ATOM 1032 C CA . PHE A 1 122 ? -2.792 -3.868 -9.593 1.00 92.00 122 PHE A CA 1
ATOM 1033 C C . PHE A 1 122 ? -3.194 -2.781 -8.596 1.00 92.00 122 PHE A C 1
ATOM 1035 O O . PHE A 1 122 ? -2.430 -2.465 -7.683 1.00 92.00 122 PHE A O 1
ATOM 1042 N N . ARG A 1 123 ? -4.441 -2.307 -8.682 1.00 94.19 123 ARG A N 1
ATOM 1043 C CA . ARG A 1 123 ? -5.014 -1.354 -7.723 1.00 94.19 123 ARG A CA 1
ATOM 1044 C C . ARG A 1 123 ? -4.897 -1.855 -6.283 1.00 94.19 123 ARG A C 1
ATOM 1046 O O . ARG A 1 123 ? -4.360 -1.163 -5.419 1.00 94.19 123 ARG A O 1
ATOM 1053 N N . CYS A 1 124 ? -5.317 -3.097 -6.031 1.00 94.88 124 CYS A N 1
ATOM 1054 C CA . CYS A 1 124 ? -5.234 -3.717 -4.710 1.00 94.88 124 CYS A CA 1
ATOM 1055 C C . CYS A 1 124 ? -3.790 -3.794 -4.193 1.00 94.88 124 CYS A C 1
ATOM 1057 O O . CYS A 1 124 ? -3.557 -3.613 -2.997 1.00 94.88 124 CYS A O 1
ATOM 1059 N N . SER A 1 125 ? -2.824 -4.082 -5.069 1.00 93.88 125 SER A N 1
ATOM 1060 C CA . SER A 1 125 ? -1.410 -4.129 -4.701 1.00 93.88 125 SER A CA 1
ATOM 1061 C C . SER A 1 125 ? -0.921 -2.761 -4.227 1.00 93.88 125 SER A C 1
ATOM 1063 O O . SER A 1 125 ? -0.357 -2.677 -3.138 1.00 93.88 125 SER A O 1
ATOM 1065 N N . TYR A 1 126 ? -1.238 -1.684 -4.953 1.00 93.06 126 TYR A N 1
ATOM 1066 C CA . TYR A 1 126 ? -0.873 -0.310 -4.575 1.00 93.06 126 TYR A CA 1
ATOM 1067 C C . TYR A 1 126 ? -1.579 0.187 -3.304 1.00 93.06 126 TYR A C 1
ATOM 1069 O O . TYR A 1 126 ? -1.003 0.946 -2.518 1.00 93.06 126 TYR A O 1
ATOM 1077 N N . ARG A 1 127 ? -2.803 -0.293 -3.044 1.00 93.38 127 ARG A N 1
ATOM 1078 C CA . ARG A 1 127 ? -3.512 -0.092 -1.766 1.00 93.38 127 ARG A CA 1
ATOM 1079 C C . ARG A 1 127 ? -2.884 -0.860 -0.592 1.00 93.38 127 ARG A C 1
ATOM 1081 O O . ARG A 1 127 ? -3.261 -0.629 0.554 1.00 93.38 127 ARG A O 1
ATOM 1088 N N . ILE A 1 128 ? -1.956 -1.787 -0.839 1.00 91.31 128 ILE A N 1
ATOM 1089 C CA . ILE A 1 128 ? -1.208 -2.513 0.203 1.00 91.31 128 ILE A CA 1
ATOM 1090 C C . ILE A 1 128 ? 0.228 -1.987 0.321 1.00 91.31 128 ILE A C 1
ATOM 1092 O O . ILE A 1 128 ? 0.705 -1.807 1.439 1.00 91.31 128 ILE A O 1
ATOM 1096 N N . CYS A 1 129 ? 0.903 -1.746 -0.802 1.00 90.56 129 CYS A N 1
ATOM 1097 C CA . CYS A 1 129 ? 2.266 -1.232 -0.883 1.00 90.56 129 CYS A CA 1
ATOM 1098 C C . CYS A 1 129 ? 2.384 -0.307 -2.102 1.00 90.56 129 CYS A C 1
ATOM 1100 O O . CYS A 1 129 ? 2.247 -0.751 -3.241 1.00 90.56 129 CYS A O 1
ATOM 1102 N N . ASN A 1 130 ? 2.635 0.982 -1.863 1.00 90.81 130 ASN A N 1
ATOM 1103 C CA . ASN A 1 130 ? 2.690 2.021 -2.894 1.00 90.81 130 ASN A CA 1
ATOM 1104 C C . ASN A 1 130 ? 4.074 2.087 -3.572 1.00 90.81 130 ASN A C 1
ATOM 1106 O O . ASN A 1 130 ? 4.745 3.119 -3.562 1.00 90.81 130 ASN A O 1
ATOM 1110 N N . GLY A 1 131 ? 4.520 0.955 -4.117 1.00 88.31 131 GLY A N 1
ATOM 1111 C CA . GLY A 1 131 ? 5.806 0.842 -4.801 1.00 88.31 131 GLY A CA 1
ATOM 1112 C C . GLY A 1 131 ? 7.018 1.201 -3.934 1.00 88.31 131 GLY A C 1
ATOM 1113 O O . GLY A 1 131 ? 7.015 1.046 -2.713 1.00 88.31 131 GLY A O 1
ATOM 1114 N N . GLN A 1 132 ? 8.079 1.646 -4.599 1.00 86.62 132 GLN A N 1
ATOM 1115 C CA . GLN A 1 132 ? 9.349 2.060 -4.025 1.00 86.62 132 GLN A CA 1
ATOM 1116 C C . GLN A 1 132 ? 9.499 3.578 -4.109 1.00 86.62 132 GLN A C 1
ATOM 1118 O O . GLN A 1 132 ? 9.408 4.176 -5.182 1.00 86.62 132 GLN A O 1
ATOM 1123 N N . GLN A 1 133 ? 9.807 4.204 -2.977 1.00 80.56 133 GLN A N 1
ATOM 1124 C CA . GLN A 1 133 ? 10.253 5.590 -2.927 1.00 80.56 133 GLN A CA 1
ATOM 1125 C C . GLN A 1 133 ? 11.774 5.629 -2.793 1.00 80.56 133 GLN A C 1
ATOM 1127 O O . GLN A 1 133 ? 12.342 5.254 -1.769 1.00 80.56 133 GLN A O 1
ATOM 1132 N N . LEU A 1 134 ? 12.434 6.100 -3.849 1.00 71.62 134 LEU A N 1
ATOM 1133 C CA . LEU A 1 134 ? 13.895 6.196 -3.926 1.00 71.62 134 LEU A CA 1
ATOM 1134 C C . LEU A 1 134 ? 14.454 7.537 -3.415 1.00 71.62 134 LEU A C 1
ATOM 1136 O O . LEU A 1 134 ? 15.667 7.738 -3.374 1.00 71.62 134 LEU A O 1
ATOM 1140 N N . LYS A 1 135 ? 13.583 8.475 -3.020 1.00 62.75 135 LYS A N 1
ATOM 1141 C CA . LYS A 1 135 ? 13.977 9.821 -2.578 1.00 62.75 135 LYS A CA 1
ATOM 1142 C C . LYS A 1 135 ? 14.806 9.751 -1.288 1.00 62.75 135 LYS A C 1
ATOM 1144 O O . LYS A 1 135 ? 14.342 9.232 -0.280 1.00 62.75 135 LYS A O 1
ATOM 1149 N N . GLY A 1 136 ? 16.008 10.333 -1.310 1.00 56.53 136 GLY A N 1
ATOM 1150 C CA . GLY A 1 136 ? 16.867 10.484 -0.126 1.00 56.53 136 GLY A CA 1
ATOM 1151 C C . GLY A 1 136 ? 17.834 9.328 0.150 1.00 56.53 136 GLY A C 1
ATOM 1152 O O . GLY A 1 136 ? 18.548 9.370 1.150 1.00 56.53 136 GLY A O 1
ATOM 1153 N N . LEU A 1 137 ? 17.893 8.320 -0.723 1.00 57.53 137 LEU A N 1
ATOM 1154 C CA . LEU A 1 137 ? 18.940 7.299 -0.701 1.00 57.53 137 LEU A CA 1
ATOM 1155 C C . LEU A 1 137 ? 20.141 7.759 -1.540 1.00 57.53 137 LEU A C 1
ATOM 1157 O O . LEU A 1 137 ? 19.976 8.462 -2.536 1.00 57.53 137 LEU A O 1
ATOM 1161 N N . SER A 1 138 ? 21.356 7.382 -1.131 1.00 57.19 138 SER A N 1
ATOM 1162 C CA . SER A 1 138 ? 22.570 7.652 -1.915 1.00 57.19 138 SER A CA 1
ATOM 1163 C C . SER A 1 138 ? 22.438 7.044 -3.319 1.00 57.19 138 SER A C 1
ATOM 1165 O O . SER A 1 138 ? 21.785 6.013 -3.479 1.00 57.19 138 SER A O 1
ATOM 1167 N N . GLU A 1 139 ? 23.093 7.621 -4.333 1.00 57.31 139 GLU A N 1
ATOM 1168 C CA . GLU A 1 139 ? 23.161 7.077 -5.707 1.00 57.31 139 GLU A CA 1
ATOM 1169 C C . GLU A 1 139 ? 23.601 5.602 -5.775 1.00 57.31 139 GLU A C 1
ATOM 1171 O O . GLU A 1 139 ? 23.356 4.938 -6.778 1.00 57.31 139 GLU A O 1
ATOM 1176 N N . ARG A 1 140 ? 24.250 5.074 -4.724 1.00 57.00 140 ARG A N 1
ATOM 1177 C CA . ARG A 1 140 ? 24.609 3.649 -4.597 1.00 57.00 140 ARG A CA 1
ATOM 1178 C C . ARG A 1 140 ? 23.522 2.774 -3.969 1.00 57.00 140 ARG A C 1
ATOM 1180 O O . ARG A 1 140 ? 23.451 1.592 -4.280 1.00 57.00 140 ARG A O 1
ATOM 1187 N N . ASP A 1 141 ? 22.666 3.345 -3.128 1.00 54.31 141 ASP A N 1
ATOM 1188 C CA . ASP A 1 141 ? 21.566 2.635 -2.458 1.00 54.31 141 ASP A CA 1
ATOM 1189 C C . ASP A 1 141 ? 20.271 2.643 -3.292 1.00 54.31 141 ASP A C 1
ATOM 1191 O O . ASP A 1 141 ? 19.376 1.830 -3.072 1.00 54.31 141 ASP A O 1
ATOM 1195 N N . THR A 1 142 ? 20.183 3.544 -4.274 1.00 54.78 142 THR A N 1
ATOM 1196 C CA . THR A 1 142 ? 19.083 3.664 -5.250 1.00 54.78 142 THR A CA 1
ATOM 1197 C C . THR A 1 142 ? 19.171 2.661 -6.406 1.00 54.78 142 THR A C 1
ATOM 1199 O O . THR A 1 142 ? 18.265 2.605 -7.230 1.00 54.78 142 THR A O 1
ATOM 1202 N N . GLN A 1 143 ? 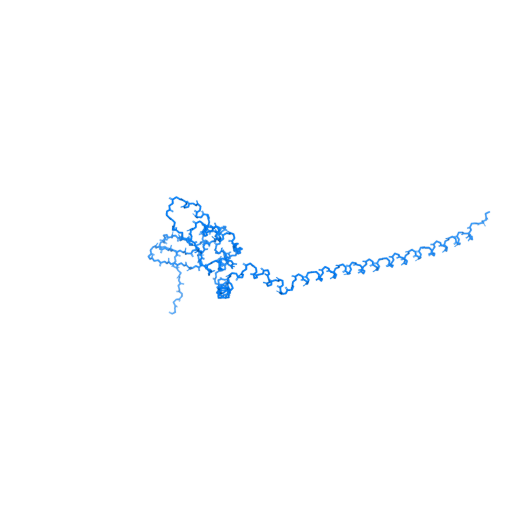20.220 1.832 -6.454 1.00 57.81 143 GLN A N 1
ATOM 1203 C CA . GLN A 1 143 ? 20.516 0.925 -7.576 1.00 57.81 143 GLN A CA 1
ATOM 1204 C C . GLN A 1 143 ? 19.785 -0.427 -7.506 1.00 57.81 143 GLN A C 1
ATOM 1206 O O . GLN A 1 143 ? 20.047 -1.303 -8.327 1.00 57.81 143 GLN A O 1
ATOM 1211 N N . PHE A 1 144 ? 18.896 -0.626 -6.525 1.00 70.00 144 PHE A N 1
ATOM 1212 C CA . PHE A 1 144 ? 18.258 -1.920 -6.271 1.00 70.00 144 PHE A CA 1
ATOM 1213 C C . PHE A 1 144 ? 16.727 -1.818 -6.278 1.00 70.00 144 PHE A C 1
ATOM 1215 O O . PHE A 1 144 ? 16.072 -1.495 -5.285 1.00 70.00 144 PHE A O 1
ATOM 1222 N N . GLY A 1 145 ? 16.154 -2.124 -7.432 1.00 77.88 145 GLY A N 1
ATOM 1223 C CA . GLY A 1 145 ? 14.732 -2.329 -7.645 1.00 77.88 145 GLY A CA 1
ATOM 1224 C C . GLY A 1 145 ? 14.231 -3.654 -7.071 1.00 77.88 145 GLY A C 1
ATOM 1225 O O . GLY A 1 145 ? 14.959 -4.643 -6.962 1.00 77.88 145 GLY A O 1
ATOM 1226 N N . LEU A 1 146 ? 12.955 -3.664 -6.694 1.00 83.94 146 LEU A N 1
ATOM 1227 C CA . LEU A 1 146 ? 12.251 -4.800 -6.103 1.00 83.94 146 LEU A CA 1
ATOM 1228 C C . LEU A 1 146 ? 12.288 -6.043 -6.998 1.00 83.94 146 LEU A C 1
ATOM 1230 O O . LEU A 1 146 ? 12.369 -7.164 -6.496 1.00 83.94 146 LEU A O 1
ATOM 1234 N N . LEU A 1 147 ? 12.212 -5.841 -8.314 1.00 81.31 147 LEU A N 1
ATOM 1235 C CA . LEU A 1 147 ? 12.153 -6.917 -9.304 1.00 81.31 147 LEU A CA 1
ATOM 1236 C C . LEU A 1 147 ? 13.540 -7.481 -9.646 1.00 81.31 147 LEU A C 1
ATOM 1238 O O . LEU A 1 147 ? 13.655 -8.429 -10.421 1.00 81.31 147 LEU A O 1
ATOM 1242 N N . GLY A 1 148 ? 14.582 -6.941 -9.014 1.00 76.19 148 GLY A N 1
ATOM 1243 C CA . GLY A 1 148 ? 15.957 -7.358 -9.201 1.00 76.19 148 GLY A CA 1
ATOM 1244 C C . GLY A 1 148 ? 16.636 -6.657 -10.369 1.00 76.19 148 GLY A C 1
ATOM 1245 O O . GLY A 1 148 ? 16.155 -5.670 -10.931 1.00 76.19 148 GLY A O 1
ATOM 1246 N N . THR A 1 149 ? 17.814 -7.172 -10.690 1.00 77.19 149 THR A N 1
ATOM 1247 C CA . THR A 1 149 ? 18.710 -6.608 -11.691 1.00 77.19 149 THR A CA 1
ATOM 1248 C C . THR A 1 149 ? 18.935 -7.637 -12.788 1.00 77.19 149 THR A C 1
ATOM 1250 O O . THR A 1 149 ? 19.302 -8.779 -12.508 1.00 77.19 149 THR A O 1
ATOM 1253 N N . LEU A 1 150 ? 18.742 -7.228 -14.036 1.00 78.50 150 LEU A N 1
ATOM 1254 C CA . LEU A 1 150 ? 19.098 -7.989 -15.221 1.00 78.50 150 LEU A CA 1
ATOM 1255 C C . LEU A 1 150 ? 20.396 -7.417 -15.794 1.00 78.50 150 LEU A C 1
ATOM 1257 O O . LEU A 1 150 ? 20.451 -6.243 -16.151 1.00 78.50 150 LEU A O 1
ATOM 1261 N N . SER A 1 151 ? 21.436 -8.242 -15.897 1.00 79.19 151 SER A N 1
ATOM 1262 C CA . SER A 1 151 ? 22.705 -7.858 -16.519 1.00 79.19 151 SER A CA 1
ATOM 1263 C C . SER A 1 151 ? 22.954 -8.717 -17.755 1.00 79.19 151 SER A C 1
ATOM 1265 O O . SER A 1 151 ? 22.993 -9.944 -17.663 1.00 79.19 151 SER A O 1
ATOM 1267 N N . VAL A 1 152 ? 23.063 -8.074 -18.918 1.00 78.50 152 VAL A N 1
ATOM 1268 C CA . VAL A 1 152 ? 23.304 -8.711 -20.217 1.00 78.50 152 VAL A CA 1
ATOM 1269 C C . VAL A 1 152 ? 24.404 -7.932 -20.940 1.00 78.50 152 VAL A C 1
ATOM 1271 O O . VAL A 1 152 ? 24.227 -6.765 -21.289 1.00 78.50 152 VAL A O 1
ATOM 1274 N N . TYR A 1 153 ? 25.546 -8.581 -21.184 1.00 82.44 153 TYR A N 1
ATOM 1275 C CA . TYR A 1 153 ? 26.773 -7.935 -21.676 1.00 82.44 153 TYR A CA 1
ATOM 1276 C C . TYR A 1 153 ? 27.154 -6.713 -20.823 1.00 82.44 153 TYR A C 1
ATOM 1278 O O . TYR A 1 153 ? 27.296 -6.832 -19.611 1.00 82.44 153 TYR A O 1
ATOM 1286 N N . HIS A 1 154 ? 27.298 -5.543 -21.452 1.00 75.75 154 HIS A N 1
ATOM 1287 C CA . HIS A 1 154 ? 27.661 -4.288 -20.798 1.00 75.75 154 HIS A CA 1
ATOM 1288 C C . HIS A 1 154 ? 26.449 -3.491 -20.287 1.00 75.75 154 HIS A C 1
ATOM 1290 O O . HIS A 1 154 ? 26.598 -2.348 -19.849 1.00 75.75 154 HIS A O 1
ATOM 1296 N N . TYR A 1 155 ? 25.246 -4.070 -20.367 1.00 68.94 155 TYR A N 1
ATOM 1297 C CA . TYR A 1 155 ? 24.006 -3.429 -19.950 1.00 68.94 155 TYR A CA 1
ATOM 1298 C C . TYR A 1 155 ? 23.495 -4.055 -18.667 1.00 68.94 155 TYR A C 1
ATOM 1300 O O . TYR A 1 155 ? 23.226 -5.252 -18.602 1.00 68.94 155 TYR A O 1
ATOM 1308 N N . THR A 1 156 ? 23.314 -3.216 -17.656 1.00 71.56 156 THR A N 1
ATOM 1309 C CA . THR A 1 156 ? 22.635 -3.599 -16.425 1.00 71.56 156 THR A CA 1
ATOM 1310 C C . THR A 1 156 ? 21.371 -2.767 -16.284 1.00 71.56 156 THR A C 1
ATOM 1312 O O . THR A 1 156 ? 21.436 -1.538 -16.316 1.00 71.56 156 THR A O 1
ATOM 1315 N N . VAL A 1 157 ? 20.235 -3.449 -16.160 1.00 73.62 157 VAL A N 1
ATOM 1316 C CA . VAL A 1 157 ? 18.905 -2.876 -15.954 1.00 73.62 157 VAL A CA 1
ATOM 1317 C C . VAL A 1 157 ? 18.414 -3.294 -14.582 1.00 73.62 157 VAL A C 1
ATOM 1319 O O . VAL A 1 157 ? 18.506 -4.465 -14.216 1.00 73.62 157 VAL A O 1
ATOM 1322 N N . CYS A 1 158 ? 17.880 -2.353 -13.818 1.00 75.69 158 CYS A N 1
ATOM 1323 C CA . CYS A 1 158 ? 17.239 -2.654 -12.551 1.00 75.69 158 CYS A CA 1
ATOM 1324 C C . CYS A 1 158 ? 15.848 -2.036 -12.523 1.00 75.69 158 CYS A C 1
ATOM 1326 O O . CYS A 1 158 ? 15.726 -0.821 -12.663 1.00 75.69 158 CYS A O 1
ATOM 1328 N N . GLU A 1 159 ? 14.831 -2.883 -12.364 1.00 79.38 159 GLU A N 1
ATOM 1329 C CA . GLU A 1 159 ? 13.433 -2.471 -12.466 1.00 79.38 159 GLU A CA 1
ATOM 1330 C C . GLU A 1 159 ? 12.872 -2.113 -11.095 1.00 79.38 159 GLU A C 1
ATOM 1332 O O . GLU A 1 159 ? 12.786 -2.942 -10.176 1.00 79.38 159 GLU A O 1
ATOM 1337 N N . VAL A 1 160 ? 12.486 -0.850 -10.969 1.00 82.81 160 VAL A N 1
ATOM 1338 C CA . VAL A 1 160 ? 11.940 -0.277 -9.742 1.00 82.81 160 VAL A CA 1
ATOM 1339 C C . VAL A 1 160 ? 10.427 -0.240 -9.849 1.00 82.81 160 VAL A C 1
ATOM 1341 O O . VAL A 1 160 ? 9.889 0.301 -10.809 1.00 82.81 160 VAL A O 1
ATOM 1344 N N . LEU A 1 161 ? 9.730 -0.775 -8.846 1.00 86.88 161 LEU A N 1
ATOM 1345 C CA . LEU A 1 161 ? 8.276 -0.644 -8.780 1.00 86.88 161 LEU A CA 1
ATOM 1346 C C . LEU A 1 161 ? 7.941 0.805 -8.412 1.00 86.88 161 LEU A C 1
ATOM 1348 O O . LEU A 1 161 ? 8.152 1.194 -7.268 1.00 86.88 161 LEU A O 1
ATOM 1352 N N . LEU A 1 162 ? 7.453 1.617 -9.349 1.00 86.06 162 LEU A N 1
ATOM 1353 C CA . LEU A 1 162 ? 7.212 3.039 -9.092 1.00 86.06 162 LEU A CA 1
ATOM 1354 C C . LEU A 1 162 ? 6.073 3.261 -8.095 1.00 86.06 162 LEU A C 1
ATOM 1356 O O . LEU A 1 162 ? 5.089 2.523 -8.093 1.00 86.06 162 LEU A O 1
ATOM 1360 N N . SER A 1 163 ? 6.175 4.309 -7.276 1.00 88.94 163 SER A N 1
ATOM 1361 C CA . SER A 1 163 ? 5.037 4.772 -6.477 1.00 88.94 163 SER A CA 1
ATOM 1362 C C . SER A 1 163 ? 3.997 5.470 -7.360 1.00 88.94 163 SER A C 1
ATOM 1364 O O . SER A 1 163 ? 4.321 6.009 -8.422 1.00 88.94 163 SER A O 1
ATOM 1366 N N . ALA A 1 164 ? 2.740 5.488 -6.920 1.00 89.31 164 ALA A N 1
ATOM 1367 C CA . ALA A 1 164 ? 1.642 6.128 -7.642 1.00 89.31 164 ALA A CA 1
ATOM 1368 C C . ALA A 1 164 ? 1.894 7.631 -7.880 1.00 89.31 164 ALA A C 1
ATOM 1370 O O . ALA A 1 164 ? 1.548 8.161 -8.933 1.00 89.31 164 ALA A O 1
ATOM 1371 N N . GLU A 1 165 ? 2.568 8.313 -6.950 1.00 88.62 165 GLU A N 1
ATOM 1372 C CA . GLU A 1 165 ? 2.986 9.707 -7.118 1.00 88.62 165 GLU A CA 1
ATOM 1373 C C . GLU A 1 165 ? 4.000 9.868 -8.256 1.00 88.62 165 GLU A C 1
ATOM 1375 O O . GLU A 1 165 ? 3.891 10.806 -9.042 1.00 88.62 165 GLU A O 1
ATOM 1380 N N . SER A 1 166 ? 4.979 8.962 -8.358 1.00 85.19 166 SER A N 1
ATOM 1381 C CA . SER A 1 166 ? 5.973 8.985 -9.436 1.00 85.19 166 SER A CA 1
ATOM 1382 C C . SER A 1 166 ? 5.341 8.692 -10.795 1.00 85.19 166 SER A C 1
ATOM 1384 O O . SER A 1 166 ? 5.692 9.342 -11.774 1.00 85.19 166 SER A O 1
ATOM 1386 N N . ILE A 1 167 ? 4.382 7.763 -10.853 1.00 86.62 167 ILE A N 1
ATOM 1387 C CA . ILE A 1 167 ? 3.624 7.466 -12.078 1.00 86.62 167 ILE A CA 1
ATOM 1388 C C . ILE A 1 167 ? 2.861 8.712 -12.541 1.00 86.62 167 ILE A C 1
ATOM 1390 O O . ILE A 1 167 ? 2.969 9.100 -13.700 1.00 86.62 167 ILE A O 1
ATOM 1394 N N . LEU A 1 168 ? 2.144 9.386 -11.634 1.00 87.44 168 LEU A N 1
ATOM 1395 C CA . LEU A 1 168 ? 1.437 10.630 -11.953 1.00 87.44 168 LEU A CA 1
ATOM 1396 C C . LEU A 1 168 ? 2.382 11.752 -12.387 1.00 87.44 168 LEU A C 1
ATOM 1398 O O . LEU A 1 168 ? 2.059 12.496 -13.309 1.00 87.44 168 LEU A O 1
ATOM 1402 N N . ALA A 1 169 ? 3.546 11.880 -11.747 1.00 85.38 169 ALA A N 1
ATOM 1403 C CA . ALA A 1 169 ? 4.550 12.859 -12.148 1.00 85.38 169 ALA A CA 1
ATOM 1404 C C . ALA A 1 169 ? 5.024 12.612 -13.590 1.00 85.38 169 ALA A C 1
ATOM 1406 O O . ALA A 1 169 ? 4.954 13.527 -14.407 1.00 85.38 169 ALA A O 1
ATOM 1407 N N . LYS A 1 170 ? 5.389 11.366 -13.927 1.00 82.44 170 LYS A N 1
ATOM 1408 C CA . LYS A 1 170 ? 5.791 10.977 -15.289 1.00 82.44 170 LYS A CA 1
ATOM 1409 C C . LYS A 1 170 ? 4.681 11.209 -16.314 1.00 82.44 170 LYS A C 1
ATOM 1411 O O . LYS A 1 170 ? 4.944 11.707 -17.404 1.00 82.44 170 LYS A O 1
ATOM 1416 N N . LEU A 1 171 ? 3.438 10.889 -15.959 1.00 83.38 171 LEU A N 1
ATOM 1417 C CA . LEU A 1 171 ? 2.259 11.127 -16.796 1.00 83.38 171 LEU A CA 1
ATOM 1418 C C . LEU A 1 171 ? 2.039 12.613 -17.106 1.00 83.38 171 LEU A C 1
ATOM 1420 O O . LEU A 1 171 ? 1.641 12.954 -18.214 1.00 83.38 171 LEU A O 1
ATOM 1424 N N . ASN A 1 172 ? 2.319 13.501 -16.150 1.00 81.62 172 ASN A N 1
ATOM 1425 C CA . ASN A 1 172 ? 2.233 14.945 -16.378 1.00 81.62 172 ASN A CA 1
ATOM 1426 C C . ASN A 1 172 ? 3.373 15.463 -17.272 1.00 81.62 172 ASN A C 1
ATOM 1428 O O . ASN A 1 172 ? 3.193 16.445 -17.983 1.00 81.62 172 ASN A O 1
ATOM 1432 N N . GLU A 1 173 ? 4.542 14.819 -17.247 1.00 78.31 173 GLU A N 1
ATOM 1433 C CA . GLU A 1 173 ? 5.674 15.162 -18.121 1.00 78.31 173 GLU A CA 1
ATOM 1434 C C . GLU A 1 173 ? 5.463 14.678 -19.568 1.00 78.31 173 GLU A C 1
ATOM 1436 O O . GLU A 1 173 ? 5.940 15.311 -20.509 1.00 78.31 173 GLU A O 1
ATOM 1441 N N . THR A 1 174 ? 4.723 13.579 -19.753 1.00 66.31 174 THR A N 1
ATOM 1442 C CA . THR A 1 174 ? 4.514 12.899 -21.046 1.00 66.31 174 THR A CA 1
ATOM 1443 C C . THR A 1 174 ? 3.258 13.327 -21.806 1.00 66.31 174 THR A C 1
ATOM 1445 O O . THR A 1 174 ? 2.995 12.773 -22.867 1.00 66.31 174 THR A O 1
ATOM 1448 N N . GLU A 1 175 ? 2.536 14.371 -21.375 1.00 60.66 175 GLU A N 1
ATOM 1449 C CA . GLU A 1 175 ? 1.367 14.924 -22.098 1.00 60.66 175 GLU A CA 1
ATOM 1450 C C . GLU A 1 175 ? 1.635 15.300 -23.582 1.00 60.66 175 GLU A C 1
ATOM 1452 O O . GLU A 1 175 ? 0.688 15.591 -24.311 1.00 60.66 175 GLU A O 1
ATOM 1457 N N . ASN A 1 176 ? 2.890 15.263 -24.055 1.00 54.69 176 ASN A N 1
ATOM 1458 C CA . ASN A 1 176 ? 3.290 15.586 -25.427 1.00 54.69 176 ASN A CA 1
ATOM 1459 C C . ASN A 1 176 ? 3.674 14.396 -26.334 1.00 54.69 176 ASN A C 1
ATOM 1461 O O . ASN A 1 176 ? 3.802 14.613 -27.538 1.00 54.69 176 ASN A O 1
ATOM 1465 N N . GLU A 1 177 ? 3.834 13.162 -25.840 1.00 51.59 177 GLU A N 1
ATOM 1466 C CA . GLU A 1 177 ? 4.178 12.005 -26.690 1.00 51.59 177 GLU A CA 1
ATOM 1467 C C . GLU A 1 177 ? 3.388 10.746 -26.290 1.00 51.59 177 GLU A C 1
ATOM 1469 O O . GLU A 1 177 ? 3.144 10.496 -25.118 1.00 51.59 177 GLU A O 1
ATOM 1474 N N . SER A 1 178 ? 2.951 9.989 -27.305 1.00 52.84 178 SER A N 1
ATOM 1475 C CA . SER A 1 178 ? 2.128 8.763 -27.280 1.00 52.84 178 SER A CA 1
ATOM 1476 C C . SER A 1 178 ? 1.977 8.038 -25.928 1.00 52.84 178 SER A C 1
ATOM 1478 O O . SER A 1 178 ? 2.980 7.619 -25.361 1.00 52.84 178 SER A O 1
ATOM 1480 N N . ASN A 1 179 ? 0.715 7.794 -25.525 1.00 52.66 179 ASN A N 1
ATOM 1481 C CA . ASN A 1 179 ? 0.190 7.125 -24.310 1.00 52.66 179 ASN A CA 1
ATOM 1482 C C . ASN A 1 179 ? 0.770 5.724 -23.973 1.00 52.66 179 ASN A C 1
ATOM 1484 O O . ASN A 1 179 ? 0.026 4.762 -23.780 1.00 52.66 179 ASN A O 1
ATOM 1488 N N . VAL A 1 180 ? 2.086 5.570 -23.900 1.00 56.38 180 VAL A N 1
ATOM 1489 C CA . VAL A 1 180 ? 2.755 4.364 -23.409 1.00 56.38 180 VAL A CA 1
ATOM 1490 C C . VAL A 1 180 ? 3.357 4.709 -22.060 1.00 56.38 180 VAL A C 1
ATOM 1492 O O . VAL A 1 180 ? 4.274 5.520 -21.970 1.00 56.38 180 VAL A O 1
ATOM 1495 N N . VAL A 1 181 ? 2.817 4.106 -21.004 1.00 58.53 181 VAL A N 1
ATOM 1496 C CA . VAL A 1 181 ? 3.244 4.386 -19.633 1.00 58.53 181 VAL A CA 1
ATOM 1497 C C . VAL A 1 181 ? 4.009 3.207 -19.087 1.00 58.53 181 VAL A C 1
ATOM 1499 O O . VAL A 1 181 ? 3.484 2.099 -18.981 1.00 58.53 181 VAL A O 1
ATOM 1502 N N . ASP A 1 182 ? 5.258 3.479 -18.737 1.00 64.75 182 ASP A N 1
ATOM 1503 C CA . ASP A 1 182 ? 6.100 2.546 -18.017 1.00 64.75 182 ASP A CA 1
ATOM 1504 C C . ASP A 1 182 ? 5.840 2.679 -16.509 1.00 64.75 182 ASP A C 1
ATOM 1506 O O . ASP A 1 182 ? 6.036 3.741 -15.910 1.00 64.75 182 ASP A O 1
ATOM 1510 N N . PHE A 1 183 ? 5.345 1.599 -15.902 1.00 62.06 183 PHE A N 1
ATOM 1511 C CA . PHE A 1 183 ? 5.118 1.509 -14.455 1.00 62.06 183 PHE A CA 1
ATOM 1512 C C . PHE A 1 183 ? 6.394 1.161 -13.689 1.00 62.06 183 PHE A C 1
ATOM 1514 O O . PHE A 1 183 ? 6.381 1.114 -12.452 1.00 62.06 183 PHE A O 1
ATOM 1521 N N . THR A 1 184 ? 7.490 0.926 -14.406 1.00 56.19 184 THR A N 1
ATOM 1522 C CA . THR A 1 184 ? 8.815 0.806 -13.830 1.00 56.19 184 THR A CA 1
ATOM 1523 C C . THR A 1 184 ? 9.690 1.997 -14.214 1.00 56.19 184 THR A C 1
ATOM 1525 O O . THR A 1 184 ? 9.385 2.805 -15.095 1.00 56.19 184 THR A O 1
ATOM 1528 N N . ASP A 1 185 ? 10.754 2.200 -13.440 1.00 59.22 185 ASP A N 1
ATOM 1529 C CA . ASP A 1 185 ? 11.897 2.972 -13.918 1.00 59.22 185 ASP A CA 1
ATOM 1530 C C . ASP A 1 185 ? 13.026 1.999 -14.202 1.00 59.22 185 ASP A C 1
ATOM 1532 O O . ASP A 1 185 ? 13.459 1.277 -13.297 1.00 59.22 185 ASP A O 1
ATOM 1536 N N . SER A 1 186 ? 13.506 2.008 -15.444 1.00 55.69 186 SER A N 1
ATOM 1537 C CA . SER A 1 186 ? 14.676 1.240 -15.839 1.00 55.69 186 SER A CA 1
ATOM 1538 C C . SER A 1 186 ? 15.913 2.129 -15.700 1.00 55.69 186 SER A C 1
ATOM 1540 O O . SER A 1 186 ? 16.160 3.015 -16.525 1.00 55.69 186 SER A O 1
ATOM 1542 N N . TYR A 1 187 ? 16.723 1.902 -14.669 1.00 54.44 187 TYR A N 1
ATOM 1543 C CA . TYR A 1 187 ? 18.043 2.526 -14.605 1.00 54.44 187 TYR A CA 1
ATOM 1544 C C . TYR A 1 187 ? 19.020 1.698 -15.440 1.00 54.44 187 TYR A C 1
ATOM 1546 O O . TYR A 1 187 ? 19.275 0.532 -15.130 1.00 54.44 187 TYR A O 1
ATOM 1554 N N . ARG A 1 188 ? 19.547 2.288 -16.521 1.00 50.16 188 ARG A N 1
ATOM 1555 C CA . ARG A 1 188 ? 20.587 1.669 -17.353 1.00 50.16 188 ARG A CA 1
ATOM 1556 C C . ARG A 1 188 ? 21.958 2.098 -16.863 1.00 50.16 188 ARG A C 1
ATOM 1558 O O . ARG A 1 188 ? 22.304 3.275 -16.933 1.00 50.16 188 ARG A O 1
ATOM 1565 N N . TYR A 1 189 ? 22.753 1.128 -16.441 1.00 51.12 189 TYR A N 1
ATOM 1566 C CA . TYR A 1 189 ? 24.147 1.347 -16.085 1.00 51.12 189 TYR A CA 1
ATOM 1567 C C . TYR A 1 189 ? 25.046 0.707 -17.139 1.00 51.12 189 TYR A C 1
ATOM 1569 O O . TYR A 1 189 ? 24.866 -0.464 -17.486 1.00 51.12 189 TYR A O 1
ATOM 1577 N N . LEU A 1 190 ? 26.019 1.476 -17.631 1.00 42.38 190 LEU A N 1
ATOM 1578 C CA . LEU A 1 190 ? 27.166 0.924 -18.345 1.00 42.38 190 LEU A CA 1
ATOM 1579 C C . LEU A 1 190 ? 28.072 0.276 -17.303 1.00 42.38 190 LEU A C 1
ATOM 1581 O O . LEU A 1 190 ? 28.492 0.934 -16.346 1.00 42.38 190 LEU A O 1
ATOM 1585 N N . THR A 1 191 ? 28.367 -1.010 -17.461 1.00 46.38 191 THR A N 1
ATOM 1586 C CA . THR A 1 191 ? 29.360 -1.665 -16.611 1.00 46.38 191 THR A CA 1
ATOM 1587 C C . THR A 1 191 ? 30.721 -1.027 -16.880 1.00 46.38 191 THR A C 1
ATOM 1589 O O . THR A 1 191 ? 31.292 -1.208 -17.951 1.00 46.38 191 THR A O 1
ATOM 1592 N N . MET A 1 192 ? 31.261 -0.273 -15.919 1.00 41.62 192 MET A N 1
ATOM 1593 C CA . MET A 1 192 ? 32.704 -0.052 -15.893 1.00 41.62 192 MET A CA 1
ATOM 1594 C C . MET A 1 192 ? 33.343 -1.387 -15.511 1.00 41.62 192 MET A C 1
ATOM 1596 O O . MET A 1 192 ? 33.093 -1.893 -14.417 1.00 41.62 192 MET A O 1
ATOM 1600 N N . ASP A 1 193 ? 34.120 -1.957 -16.428 1.00 43.19 193 ASP A N 1
ATOM 1601 C CA . ASP A 1 193 ? 34.592 -3.350 -16.454 1.00 43.19 193 ASP A CA 1
ATOM 1602 C C . ASP A 1 193 ? 35.460 -3.829 -15.259 1.00 43.19 193 ASP A C 1
ATOM 1604 O O . ASP A 1 193 ? 36.159 -4.821 -15.396 1.00 43.19 193 ASP A O 1
ATOM 1608 N N . ASN A 1 194 ? 35.460 -3.201 -14.072 1.00 41.47 194 ASN A N 1
ATOM 1609 C CA . ASN A 1 194 ? 36.457 -3.506 -13.027 1.00 41.47 194 ASN A CA 1
ATOM 1610 C C . ASN A 1 194 ? 35.999 -3.473 -11.548 1.00 41.47 194 ASN A C 1
ATOM 1612 O O . ASN A 1 194 ? 36.841 -3.272 -10.678 1.00 41.47 194 ASN A O 1
ATOM 1616 N N . VAL A 1 195 ? 34.717 -3.668 -11.194 1.00 45.22 195 VAL A N 1
ATOM 1617 C CA . VAL A 1 195 ? 34.294 -3.532 -9.766 1.00 45.22 195 VAL A CA 1
ATOM 1618 C C . VAL A 1 195 ? 33.785 -4.816 -9.087 1.00 45.22 195 VAL A C 1
ATOM 1620 O O . VAL A 1 195 ? 33.692 -4.856 -7.863 1.00 45.22 195 VAL A O 1
ATOM 1623 N N . PHE A 1 196 ? 33.547 -5.914 -9.809 1.00 40.09 196 PHE A N 1
ATOM 1624 C CA . PHE A 1 196 ? 33.085 -7.171 -9.193 1.00 40.09 196 PHE A CA 1
ATOM 1625 C C 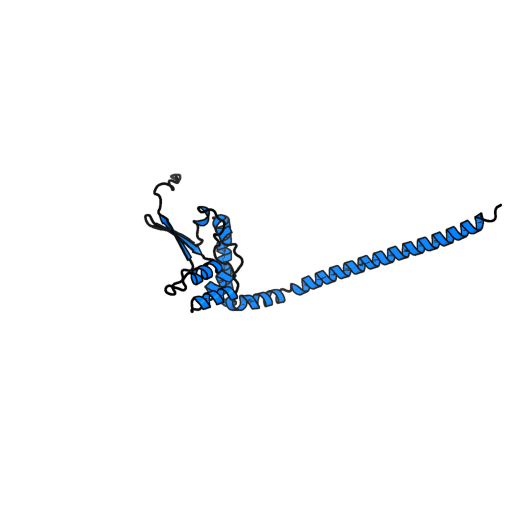. PHE A 1 196 ? 34.042 -8.346 -9.408 1.00 40.09 196 PHE A C 1
ATOM 1627 O O . PHE A 1 196 ? 33.650 -9.413 -9.865 1.00 40.09 196 PHE A O 1
ATOM 1634 N N . GLN A 1 197 ? 35.293 -8.186 -8.979 1.00 35.09 197 GLN A N 1
ATOM 1635 C CA . GLN A 1 197 ? 36.113 -9.331 -8.584 1.00 35.09 197 GLN A CA 1
ATOM 1636 C C . GLN A 1 197 ? 35.823 -9.608 -7.100 1.00 35.09 197 GLN A C 1
ATOM 1638 O O . GLN A 1 197 ? 36.544 -9.177 -6.206 1.00 35.09 197 GLN A O 1
ATOM 1643 N N . ARG A 1 198 ? 34.671 -10.233 -6.817 1.00 38.88 198 ARG A N 1
ATOM 1644 C CA . ARG A 1 198 ? 34.451 -10.888 -5.521 1.00 38.88 198 ARG A CA 1
ATOM 1645 C C . ARG A 1 198 ? 34.986 -12.303 -5.651 1.00 38.88 198 ARG A C 1
ATOM 1647 O O . ARG A 1 198 ? 34.401 -13.109 -6.371 1.00 38.88 198 ARG A O 1
ATOM 1654 N N . ASP A 1 199 ? 36.081 -12.568 -4.952 1.00 39.06 199 ASP A N 1
ATOM 1655 C CA . ASP A 1 199 ? 36.590 -13.911 -4.717 1.00 39.06 199 ASP A CA 1
ATOM 1656 C C . ASP A 1 199 ? 35.484 -14.757 -4.076 1.00 39.06 199 ASP A C 1
ATOM 1658 O O . ASP A 1 199 ? 35.107 -14.568 -2.916 1.00 39.06 199 ASP A O 1
ATOM 1662 N N . TRP A 1 200 ? 34.928 -15.681 -4.853 1.00 33.59 200 TRP A N 1
ATOM 1663 C CA . TRP A 1 200 ? 34.192 -16.807 -4.302 1.00 33.59 200 TRP A CA 1
ATOM 1664 C C . TRP A 1 200 ? 35.225 -17.777 -3.716 1.00 33.59 200 TRP A C 1
ATOM 1666 O O . TRP A 1 200 ? 36.192 -18.102 -4.409 1.00 33.59 200 TRP A O 1
ATOM 1676 N N . PRO A 1 201 ? 35.081 -18.245 -2.464 1.00 37.91 201 PRO A N 1
ATOM 1677 C CA . PRO A 1 201 ? 35.978 -19.261 -1.945 1.00 37.91 201 PRO A CA 1
ATOM 1678 C C . PRO A 1 201 ? 35.716 -20.554 -2.720 1.00 37.91 201 PRO A C 1
ATOM 1680 O O . PRO A 1 201 ? 34.612 -21.099 -2.681 1.00 37.91 201 PRO A O 1
ATOM 1683 N N . ASN A 1 202 ? 36.729 -20.997 -3.463 1.00 39.31 202 ASN A N 1
ATOM 1684 C CA . ASN A 1 202 ? 36.722 -22.273 -4.166 1.00 39.31 202 ASN A CA 1
ATOM 1685 C C . ASN A 1 202 ? 36.457 -23.402 -3.158 1.00 39.31 202 ASN A C 1
ATOM 1687 O O . ASN A 1 202 ? 37.157 -23.501 -2.146 1.00 39.31 202 ASN A O 1
ATOM 1691 N N . GLY A 1 203 ? 35.434 -24.211 -3.437 1.00 36.88 203 GLY A N 1
ATOM 1692 C CA . GLY A 1 203 ? 35.302 -25.556 -2.877 1.00 36.88 203 GLY A CA 1
ATOM 1693 C C . GLY A 1 203 ? 36.242 -26.531 -3.568 1.00 36.88 203 GLY A C 1
ATOM 1694 O O . GLY A 1 203 ? 36.621 -26.254 -4.730 1.00 36.88 203 GLY A O 1
#

Foldseek 3Di:
DDPDDPVVVVVVVVVVVVVVVVVVVVVVVVVVVVVVVVVVVVVVVVVVVVCPDPVNVVVVCCVQCVVLVVQLVVLVVVCVVLQVVCVVPPVLQNVQQPDAQDHPVLQVVLCVLLVHHDDSNVNSNSNVTQWGDLPPDPPVSSQAASVGWDDDPQWIWHWGQHGSVVQVVVSVVCPPDDSDGDRTDIDIDGDPPPDPPDDDPDD

Secondary structure (DSSP, 8-state):
--SSHHHHHHHHHHHHHHHHHHHHHHHHHHHHHHHHHHHHHHHHHHHHHHHT-HHHHHHHHHHHHGGGHHHHHHHHHHHHHHHHHHHHH-HHHHHHT-PPPPPHHHHHHHHHHHTSPPPHHHHHHHTT---B--TTS-TTTTT--TT-EEEETTEEEEEEEB-HHHHHHHHHH-TTS-S---SEEEEEEE--TTS--------

Sequence (203 aa):
MTVNDSTDLYFNRISQFRLRGYIKATQKYRKIGVKIAKVQVDILRLKEKSQSSWRVNFMEWFRDMGQYIHVYVPIRRLWNRILPCIQEKSPVIYRTLQAPPTTEEMLNEIERRLTEPLPLEFRCSYRICNGQQLKGLSERDTQFGLLGTLSVYHYTVCEVLLSAESILAKLNETENESNVVDFTDSYRYLTMDNVFQRDWPNG

InterPro domains:
  IPR037883 Knr4/Smi1-like domain superfamily [SSF160631] (88-136)

Solvent-accessible surface area (backbone atoms only — not comparable to full-atom values): 11828 Å² total; per-residue (Å²): 140,86,85,58,71,69,59,51,54,51,53,49,51,54,48,52,54,51,52,54,51,51,54,54,49,52,54,51,52,51,54,50,52,54,52,52,54,50,52,52,53,52,52,52,53,49,50,57,54,65,62,62,37,69,66,52,55,47,51,55,47,42,72,73,50,44,91,33,62,91,48,43,63,66,50,50,52,50,49,68,55,47,53,59,52,35,46,72,77,36,54,69,52,42,62,22,40,67,42,70,50,50,55,69,69,58,54,51,49,47,23,64,73,66,75,45,85,72,55,66,62,56,54,47,42,29,53,68,38,18,28,39,54,63,83,92,52,54,85,78,67,56,66,58,22,84,80,39,73,52,74,58,92,61,40,32,37,21,38,26,45,46,18,68,68,55,49,49,52,52,53,67,72,40,79,82,57,78,100,73,82,71,68,49,48,74,52,79,41,74,62,70,94,78,80,81,87,71,83,71,83,81,130

Radius of gyration: 34.75 Å; Cα contacts (8 Å, |Δi|>4): 162; chains: 1; bounding box: 55×68×113 Å

Organism: Stichopus japonicus (NCBI:txid307972)

Nearest PDB structures (foldseek):
  8aj2-assembly2_B  TM=7.406E-01  e=9.420E-04  Saccharomyces cerevisiae
  6qbr-assembly1_B  TM=7.350E-01  e=1.199E-03  Saccharomyces cerevisiae
  6qbo-assembly1_B  TM=7.706E-01  e=2.967E-03  Saccharomyces cerevisiae
  6qbo-assembly1_A  TM=7.752E-01  e=3.348E-03  Saccharomyces cerevisiae
  6qbr-assembly1_A  TM=6.969E-01  e=2.194E-03  Saccharomyces cerevisiae

pLDDT: mean 76.04, std 16.41, range [33.59, 95.94]

Mean predicted aligned error: 15.65 Å